Protein 5H3V (pdb70)

Organism: Helicobacter pylori (strain ATCC 700392 / 26695) (NCBI:txid85962)

InterPro domains:
  IPR004357 Type IV secretion system CagX conjugation protein [PR01556] (12-35)
  IPR004357 Type IV secretion system CagX conjugation protein [PR01556] (55-79)
  IPR004357 Type IV secretion system CagX conjugation protein [PR01556] (86-108)
  IPR004357 Type IV secretion system CagX conjugation protein [PR01556] (111-135)
  IPR004357 Type IV secretion system CagX conjugation protein [PR01556] (217-236)
  IPR004357 Type IV secretion system CagX conjugation protein [PR01556] (275-299)
  IPR004357 Type IV secretion system CagX conjugation protein [PR01556] (300-317)
  IPR004357 Type IV secretion system CagX conjugation protein [PR01556] (344-364)
  IPR004357 Type IV secretion system CagX conjugation protein [PR01556] (374-394)
  IPR004357 Type IV secretion system CagX conjugation protein [PR01556] (424-445)
  IPR004357 Type IV secretion system CagX conjugation protein [PR01556] (447-465)
  IPR004357 Type IV secretion system CagX conjugation protein [PR01556] (466-490)
  IPR004357 Type IV secretion system CagX conjugation protein [PR01556] (498-521)
  IPR010258 Conjugal transfer TrbG/VirB9/CagX [PF03524] (248-490)
  IPR033645 VirB9/CagX/TrbG, C-terminal [cd06911] (396-491)
  IPR038161 VirB9/CagX/TrbG, C-terminal domain superfamily [G3DSA:2.60.40.2500] (379-516)

Nearest PDB structures (foldseek):
  5h3v-assembly2_B  TM=1.003E+00  e=1.045E-18  Helicobacter pylori
  8cb2-assembly1_CCC  TM=9.558E-01  e=5.632E-17  Helicobacter pylori
  6x6k-assembly1_AX  TM=9.536E-01  e=1.937E-16  Helicobacter pylori
  6oeg-assembly1_N  TM=9.506E-01  e=4.498E-16  Helicobacter pylori
  7o3j-assembly1_B  TM=9.294E-01  e=6.296E-07  Escherichia coli

Sequence (206 aa):
PVPRNYNYYQAPEKKRSKKHIMPPSEEIFDDGTFTYFGFKNITLLQPAIFVVQPPDGKLLSSMTDAAIDPNMTNSGLRWYRRVNEEIAEEKFKLIIKDKALLVTVINKGYGKNPLTPVPRNYNYYQAPEEKKRSKHIMPSEEIFDDGTFTYFGFKNITTLLQQPAIFVVVQPDGKLSSMTDAAIDPNMTNNSGLLRWYRRVVNEIAEEKFKLIIKDKALVTVINKGYGKNPLT

Foldseek 3Di:
DAQKQQQKDKDWDPPAPLAQFPGWIDRQFKIKGWHAPRHDHFAKWAQDPVRDIDHFPKDWDVPDCPPNTTMMITRDDHQWMWTDDPVIIMIMGRPCPPHDSPD/DADKQQQKDKDKDPPAPQAQFPGWIQRVFKIKTWHDPSHDHFAKWAADPVGDTDHWPKDWDVVDCPPNTTMIITRDDHQWMWTDDPPIIMIMGRPCPPPRDPD

B-factor: mean 15.55, std 8.04, range [6.4, 69.26]

Structure (mmCIF, N/CA/C/O backbone):
data_5H3V
#
_entry.id   5H3V
#
_cell.length_a   33.080
_cell.length_b   61.620
_cell.length_c   48.420
_cell.angle_alpha   90.00
_cell.angle_beta   90.23
_cell.angle_gamma   90.00
#
_symmetry.space_group_name_H-M   'P 1 21 1'
#
loop_
_entity.id
_entity.type
_entity.pdbx_description
1 polymer Cag8
2 non-polymer 'ISOPROPYL ALCOHOL'
3 non-polymer DI(HYDROXYETHYL)ETHER
4 water water
#
loop_
_atom_site.group_PDB
_atom_site.id
_atom_site.type_symbol
_atom_site.label_atom_id
_atom_site.label_alt_id
_atom_site.label_comp_id
_atom_site.label_asym_id
_atom_site.label_entity_id
_atom_site.label_seq_id
_atom_site.pdbx_PDB_ins_code
_atom_site.Cartn_x
_atom_site.Cartn_y
_atom_site.Cartn_z
_atom_site.occupancy
_atom_site.B_iso_or_equiv
_atom_site.auth_seq_id
_atom_site.auth_comp_id
_atom_site.auth_asym_id
_atom_site.auth_atom_id
_atom_site.pdbx_PDB_model_num
ATOM 1 N N . PRO A 1 1 ? 24.556 -36.829 -1.183 1.00 17.17 1 PRO A N 1
ATOM 2 C CA . PRO A 1 1 ? 24.237 -35.818 -0.191 1.00 16.29 1 PRO A CA 1
ATOM 3 C C . PRO A 1 1 ? 23.830 -34.483 -0.855 1.00 16.04 1 PRO A C 1
ATOM 4 O O . PRO A 1 1 ? 24.496 -34.024 -1.781 1.00 15.45 1 PRO A O 1
ATOM 8 N N . VAL A 1 2 ? 22.736 -33.903 -0.360 1.00 16.24 2 VAL A N 1
ATOM 9 C CA . VAL A 1 2 ? 22.158 -32.652 -0.874 1.00 16.30 2 VAL A CA 1
ATOM 10 C C . VAL A 1 2 ? 21.861 -31.773 0.344 1.00 15.48 2 VAL A C 1
ATOM 11 O O . VAL A 1 2 ? 21.024 -32.163 1.198 1.00 16.34 2 VAL A O 1
ATOM 15 N N . PRO A 1 3 ? 22.497 -30.592 0.424 1.00 13.81 3 PRO A N 1
ATOM 16 C CA . PRO A 1 3 ? 22.175 -29.559 1.414 1.00 13.34 3 PRO A CA 1
ATOM 17 C C . PRO A 1 3 ? 20.672 -29.317 1.530 1.00 11.68 3 PRO A C 1
ATOM 18 O O . PRO A 1 3 ? 19.948 -29.288 0.512 1.00 14.14 3 PRO A O 1
ATOM 22 N N . ARG A 1 4 ? 20.205 -29.188 2.763 1.00 11.74 4 ARG A N 1
ATOM 23 C CA . ARG A 1 4 ? 18.760 -29.065 3.022 1.00 12.10 4 ARG A CA 1
ATOM 24 C C . ARG A 1 4 ? 18.338 -27.700 3.491 1.00 11.13 4 ARG A C 1
ATOM 25 O O . ARG A 1 4 ? 19.088 -26.995 4.195 1.00 11.52 4 ARG A O 1
ATOM 33 N N . ASN A 1 5 ? 17.158 -27.303 3.038 1.00 9.94 5 ASN A N 1
ATOM 34 C CA . ASN A 1 5 ? 16.521 -26.079 3.540 1.00 9.99 5 ASN A CA 1
ATOM 35 C C . ASN A 1 5 ? 15.621 -26.522 4.686 1.00 10.27 5 ASN A C 1
ATOM 36 O O . ASN A 1 5 ? 14.636 -27.210 4.472 1.00 10.36 5 ASN A O 1
ATOM 41 N N . TYR A 1 6 ? 15.945 -26.105 5.892 1.00 9.18 6 TYR A N 1
ATOM 42 C CA . TYR A 1 6 ? 15.186 -26.469 7.070 1.00 9.88 6 TYR A CA 1
ATOM 43 C C . TYR A 1 6 ? 14.351 -25.294 7.555 1.00 8.83 6 TYR A C 1
ATOM 44 O O . TYR A 1 6 ? 13.717 -25.383 8.590 1.00 9.82 6 TYR A O 1
ATOM 53 N N . ASN A 1 7 ? 14.344 -24.204 6.804 1.00 9.75 7 ASN A N 1
ATOM 54 C CA . ASN A 1 7 ? 13.756 -22.958 7.253 1.00 11.28 7 ASN A CA 1
ATOM 55 C C . ASN A 1 7 ? 12.259 -22.879 6.940 1.00 11.08 7 ASN A C 1
ATOM 56 O O . ASN A 1 7 ? 11.827 -22.104 6.045 1.00 11.49 7 ASN A O 1
ATOM 61 N N . TYR A 1 8 ? 11.522 -23.682 7.711 1.00 10.08 8 TYR A N 1
ATOM 62 C CA . TYR A 1 8 ? 10.043 -23.784 7.634 1.00 10.17 8 TYR A CA 1
ATOM 63 C C . TYR A 1 8 ? 9.494 -23.406 8.997 1.00 11.18 8 TYR A C 1
ATOM 64 O O . TYR A 1 8 ? 10.154 -23.634 10.021 1.00 13.32 8 TYR A O 1
ATOM 73 N N . TYR A 1 9 ? 8.295 -22.842 9.020 1.00 9.82 9 TYR A N 1
ATOM 74 C CA . TYR A 1 9 ? 7.534 -22.736 10.263 1.00 9.58 9 TYR A CA 1
ATOM 75 C C . TYR A 1 9 ? 6.066 -23.107 10.026 1.00 9.05 9 TYR A C 1
ATOM 76 O O . TYR A 1 9 ? 5.583 -23.075 8.878 1.00 9.76 9 TYR A O 1
ATOM 85 N N . GLN A 1 10 ? 5.385 -23.454 11.111 1.00 10.77 10 GLN A N 1
ATOM 86 C CA . GLN A 1 10 ? 3.993 -23.875 11.055 1.00 12.49 10 GLN A CA 1
ATOM 87 C C . GLN A 1 10 ? 3.138 -22.895 11.836 1.00 13.49 10 GLN A C 1
ATOM 88 O O . GLN A 1 10 ? 3.572 -22.320 12.870 1.00 16.03 10 GLN A O 1
ATOM 94 N N . ALA A 1 11 ? 1.941 -22.702 11.314 1.00 12.93 11 ALA A N 1
ATOM 95 C CA . ALA A 1 11 ? 0.910 -21.903 11.961 1.00 14.24 11 ALA A CA 1
ATOM 96 C C . ALA A 1 11 ? -0.376 -22.718 12.063 1.00 12.53 11 ALA A C 1
ATOM 97 O O . ALA A 1 11 ? -1.166 -22.707 11.127 1.00 12.95 11 ALA A O 1
ATOM 99 N N . PRO A 1 12 ? -0.571 -23.472 13.164 1.00 13.50 12 PRO A N 1
ATOM 100 C CA . PRO A 1 12 ? -1.795 -24.270 13.378 1.00 14.30 12 PRO A CA 1
ATOM 101 C C . PRO A 1 12 ? -3.056 -23.425 13.657 1.00 15.95 12 PRO A C 1
ATOM 102 O O . PRO A 1 12 ? -3.004 -22.450 14.408 1.00 15.72 12 PRO A O 1
ATOM 106 N N . GLU A 1 13 ? -4.165 -23.781 13.020 1.00 14.22 13 GLU A N 1
ATOM 107 C CA . GLU A 1 13 ? -5.488 -23.273 13.438 1.00 13.37 13 GLU A CA 1
ATOM 108 C C . GLU A 1 13 ? -5.892 -23.964 14.752 1.00 15.71 13 GLU A C 1
ATOM 109 O O . GLU A 1 13 ? -5.137 -24.793 15.292 1.00 13.49 13 GLU A O 1
ATOM 115 N N . LYS A 1 14 ? -7.052 -23.594 15.306 1.00 16.50 14 LYS A N 1
ATOM 116 C CA A LYS A 1 14 ? -7.563 -24.253 16.497 0.50 16.97 14 LYS A CA 1
ATOM 117 C CA B LYS A 1 14 ? -7.544 -24.255 16.512 0.50 16.25 14 LYS A CA 1
ATOM 118 C C . LYS A 1 14 ? -7.766 -25.753 16.229 1.00 17.16 14 LYS A C 1
ATOM 119 O O . LYS A 1 14 ? -8.068 -26.159 15.083 1.00 14.74 14 LYS A O 1
ATOM 130 N N . ARG A 1 15 ? -7.598 -26.563 17.271 1.00 15.58 15 ARG A N 1
ATOM 131 C CA . ARG A 1 15 ? -7.877 -27.991 17.252 1.00 16.57 15 ARG A CA 1
ATOM 132 C C . ARG A 1 15 ? -7.186 -28.589 16.045 1.00 15.55 15 ARG A C 1
ATOM 133 O O . ARG A 1 15 ? -7.797 -29.325 15.267 1.00 17.24 15 ARG A O 1
ATOM 141 N N . SER A 1 16 ? -5.896 -28.261 15.909 1.00 14.81 16 SER A N 1
ATOM 142 C CA . SER A 1 16 ? -5.115 -28.692 14.773 1.00 13.06 16 SER A CA 1
ATOM 143 C C . SER A 1 16 ? -3.783 -29.281 15.170 1.00 13.46 16 SER A C 1
ATOM 144 O O . SER A 1 16 ? -3.058 -29.712 14.266 1.00 13.55 16 SER A O 1
ATOM 147 N N . LYS A 1 17 ? -3.447 -29.312 16.458 1.00 13.79 17 LYS A N 1
ATOM 148 C CA A LYS A 1 17 ? -2.149 -29.826 16.891 0.60 13.17 17 LYS A CA 1
ATOM 149 C CA B LYS A 1 17 ? -2.152 -29.830 16.915 0.40 13.32 17 LYS A CA 1
ATOM 150 C C . LYS A 1 17 ? -1.934 -31.300 16.562 1.00 12.07 17 LYS A C 1
ATOM 151 O O . LYS A 1 17 ? -0.794 -31.720 16.325 1.00 12.31 17 LYS A O 1
ATOM 162 N N . HIS A 1 18 ? -3.016 -32.060 16.494 1.00 10.36 18 HIS A N 1
ATOM 163 C CA . HIS A 1 18 ? -2.954 -33.518 16.269 1.00 10.82 18 HIS A CA 1
ATOM 164 C C . HIS A 1 18 ? -2.546 -33.940 14.844 1.00 9.78 18 HIS A C 1
ATOM 165 O O . HIS A 1 18 ? -2.448 -35.127 14.582 1.00 9.07 18 HIS A O 1
ATOM 172 N N . ILE A 1 19 ? -2.346 -32.982 13.945 1.00 9.40 19 ILE A N 1
ATOM 173 C CA . ILE A 1 19 ? -1.922 -33.249 12.561 1.00 8.84 19 ILE A CA 1
ATOM 174 C C . ILE A 1 19 ? -0.589 -32.528 12.250 1.00 9.24 19 ILE A C 1
ATOM 175 O O . ILE A 1 19 ? -0.111 -32.603 11.129 1.00 10.31 19 ILE A O 1
ATOM 180 N N . MET A 1 20 ? 0.047 -31.868 13.219 1.00 10.11 20 MET A N 1
ATOM 181 C CA . MET A 1 20 ? 1.292 -31.110 12.942 1.00 10.54 20 MET A CA 1
ATOM 182 C C . MET A 1 20 ? 2.550 -31.982 12.755 1.00 10.57 20 MET A C 1
ATOM 183 O O . MET A 1 20 ? 2.777 -32.849 13.623 1.00 10.76 20 MET A O 1
ATOM 188 N N . PRO A 1 21 ? 3.354 -31.778 11.647 1.00 10.65 21 PRO A N 1
ATOM 189 C CA A PRO A 1 21 ? 4.618 -32.505 11.567 0.70 10.03 21 PRO A CA 1
ATOM 190 C CA B PRO A 1 21 ? 4.650 -32.464 11.545 0.30 10.21 21 PRO A CA 1
ATOM 191 C C . PRO A 1 21 ? 5.608 -32.021 12.647 1.00 10.40 21 PRO A C 1
ATOM 192 O O . PRO A 1 21 ? 5.387 -30.991 13.267 1.00 10.28 21 PRO A O 1
ATOM 199 N N . SER A 1 22 ? 6.645 -32.805 12.889 1.00 11.20 22 SER A N 1
ATOM 200 C C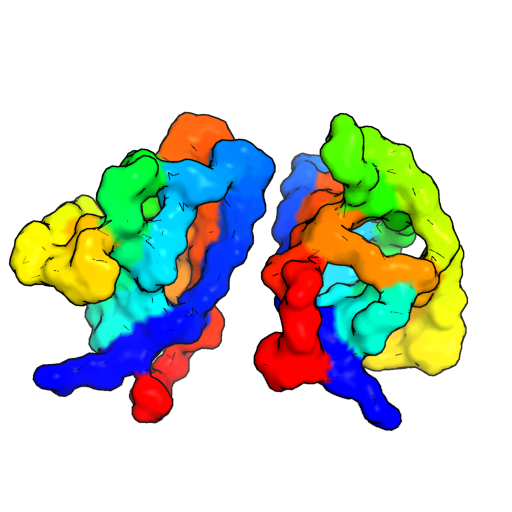A . SER A 1 22 ? 7.694 -32.391 13.807 1.00 10.82 22 SER A CA 1
ATOM 201 C C . SER A 1 22 ? 8.916 -31.854 13.079 1.00 12.00 22 SER A C 1
ATOM 202 O O . SER A 1 22 ? 9.618 -31.000 13.611 1.00 16.62 22 SER A O 1
ATOM 205 N N . GLU A 1 23 ? 9.131 -32.298 11.839 1.00 11.78 23 GLU A N 1
ATOM 206 C CA A GLU A 1 23 ? 10.281 -31.871 11.039 0.60 12.23 23 GLU A CA 1
ATOM 207 C CA B GLU A 1 23 ? 10.282 -31.874 11.035 0.40 11.99 23 GLU A CA 1
ATOM 208 C C . GLU A 1 23 ? 9.850 -31.660 9.599 1.00 9.89 23 GLU A C 1
ATOM 209 O O . GLU A 1 23 ? 9.118 -32.481 9.049 1.00 9.39 23 GLU A O 1
ATOM 220 N N . ILE A 1 24 ? 10.309 -30.559 9.012 1.00 10.03 24 ILE A N 1
ATOM 221 C CA . ILE A 1 24 ? 9.999 -30.307 7.607 1.00 9.92 24 ILE A CA 1
ATOM 222 C C . ILE A 1 24 ? 11.289 -29.768 6.983 1.00 9.10 24 ILE A C 1
ATOM 223 O O . ILE A 1 24 ? 11.921 -28.844 7.518 1.00 10.89 24 ILE A O 1
ATOM 228 N N . PHE A 1 25 ? 11.661 -30.313 5.828 1.00 8.19 25 PHE A N 1
ATOM 229 C CA . PHE A 1 25 ? 12.793 -29.776 5.058 1.00 7.89 25 PHE A CA 1
ATOM 230 C C . PHE A 1 25 ? 12.580 -30.057 3.576 1.00 8.49 25 PHE A C 1
ATOM 231 O O . PHE A 1 25 ? 11.829 -30.995 3.210 1.00 7.25 25 PHE A O 1
ATOM 239 N N . ASP A 1 26 ? 13.327 -29.339 2.730 1.00 7.20 26 ASP A N 1
ATOM 240 C CA . ASP A 1 26 ? 13.380 -29.640 1.336 1.00 8.21 26 ASP A CA 1
ATOM 241 C C . ASP A 1 26 ? 14.833 -29.829 0.871 1.00 7.89 26 ASP A C 1
ATOM 242 O O . ASP A 1 26 ? 15.760 -29.308 1.517 1.00 8.23 26 ASP A O 1
ATOM 247 N N . ASP A 1 27 ? 15.038 -30.635 -0.163 1.00 9.13 27 ASP A N 1
ATOM 248 C CA . ASP A 1 27 ? 16.315 -30.685 -0.845 1.00 9.16 27 ASP A CA 1
ATOM 249 C C . ASP A 1 27 ? 16.329 -30.057 -2.241 1.00 10.63 27 ASP A C 1
ATOM 250 O O . ASP A 1 27 ? 17.095 -30.487 -3.101 1.00 9.77 27 ASP A O 1
ATOM 255 N N . GLY A 1 28 ? 15.477 -29.058 -2.484 1.00 9.92 28 GLY A N 1
ATOM 256 C CA . GLY A 1 28 ? 15.456 -28.367 -3.782 1.00 11.28 28 GLY A CA 1
ATOM 257 C C . GLY A 1 28 ? 14.593 -29.003 -4.840 1.00 11.51 28 GLY A C 1
ATOM 258 O O . GLY A 1 28 ? 14.270 -28.334 -5.829 1.00 12.14 28 GLY A O 1
ATOM 259 N N . THR A 1 29 ? 14.334 -30.305 -4.687 1.00 9.97 29 THR A N 1
ATOM 260 C CA . THR A 1 29 ? 13.386 -31.026 -5.552 1.00 11.10 29 THR A CA 1
ATOM 261 C C . THR A 1 29 ? 12.166 -31.466 -4.761 1.00 10.54 29 THR A C 1
ATOM 262 O O . THR A 1 29 ? 11.067 -31.185 -5.164 1.00 10.85 29 THR A O 1
ATOM 266 N N . PHE A 1 30 ? 12.391 -32.183 -3.665 1.00 9.62 30 PHE A N 1
ATOM 267 C CA . PHE A 1 30 ? 11.327 -32.674 -2.847 1.00 9.06 30 PHE A CA 1
ATOM 268 C C . PHE A 1 30 ? 11.242 -31.961 -1.505 1.00 8.23 30 PHE A C 1
ATOM 269 O O . PHE A 1 30 ? 12.256 -31.486 -0.971 1.00 8.52 30 PHE A O 1
ATOM 277 N N . THR A 1 31 ? 10.024 -31.871 -0.980 1.00 9.00 31 THR A N 1
ATOM 278 C CA . THR A 1 31 ? 9.728 -31.373 0.374 1.00 8.27 31 THR A CA 1
ATOM 279 C C . THR A 1 31 ? 9.356 -32.585 1.225 1.00 8.53 31 THR A C 1
ATOM 280 O O . THR A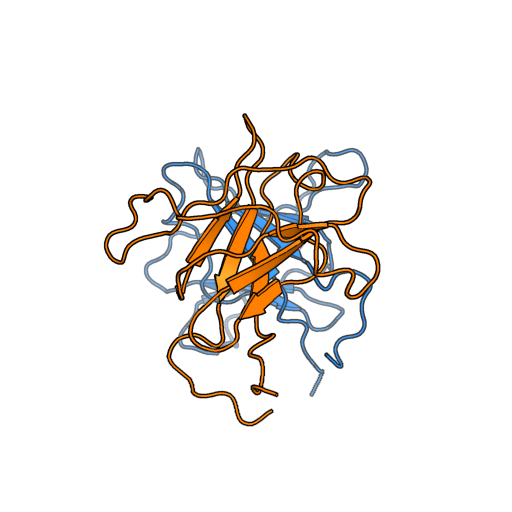 1 31 ? 8.565 -33.433 0.760 1.00 8.87 31 THR A O 1
ATOM 284 N N . TYR A 1 32 ? 9.964 -32.729 2.410 1.00 7.27 32 TYR A N 1
ATOM 285 C CA . TYR A 1 32 ? 9.773 -33.900 3.255 1.00 8.09 32 TYR A CA 1
ATOM 286 C C . TYR A 1 32 ? 9.098 -33.466 4.535 1.00 8.62 32 TYR A C 1
ATOM 287 O O . TYR A 1 32 ? 9.579 -32.519 5.200 1.00 8.41 32 TYR A O 1
ATOM 296 N N . PHE A 1 33 ? 8.010 -34.157 4.872 1.00 7.05 33 PHE A N 1
ATOM 297 C CA . PHE A 1 33 ? 7.219 -33.860 6.073 1.00 8.32 33 PHE A CA 1
ATOM 298 C C . PHE A 1 33 ? 7.283 -35.075 6.971 1.00 8.09 33 PHE A C 1
ATOM 299 O O . PHE A 1 33 ? 6.846 -36.183 6.591 1.00 8.62 33 PHE A O 1
ATOM 307 N N . GLY A 1 34 ? 7.886 -34.869 8.150 1.00 9.02 34 GLY A N 1
ATOM 308 C CA . GLY A 1 34 ? 8.022 -35.940 9.143 1.00 9.26 34 GLY A CA 1
ATOM 309 C C . GLY A 1 34 ? 7.075 -35.749 10.320 1.00 9.84 34 GLY A C 1
ATOM 310 O O . GLY A 1 34 ? 7.078 -34.706 10.981 1.00 11.42 34 GLY A O 1
ATOM 311 N N . PHE A 1 35 ? 6.344 -36.810 10.585 1.00 9.28 35 PHE A N 1
ATOM 312 C CA . PHE A 1 35 ? 5.302 -36.818 11.582 1.00 9.76 35 PHE A CA 1
ATOM 313 C C . PHE A 1 35 ? 5.624 -37.813 12.682 1.00 10.91 35 PHE A C 1
ATOM 314 O O . PHE A 1 35 ? 6.033 -38.928 12.394 1.00 10.97 35 PHE A O 1
ATOM 322 N N . LYS A 1 36 ? 5.305 -37.451 13.916 1.00 10.64 36 LYS A N 1
ATOM 323 C CA . LYS A 1 36 ? 5.445 -38.419 14.997 1.00 11.89 36 LYS A CA 1
ATOM 324 C C . LYS A 1 36 ? 4.395 -39.511 14.783 1.00 11.52 36 LYS A C 1
ATOM 325 O O . LYS A 1 36 ? 3.315 -39.249 14.243 1.00 10.84 36 LYS A O 1
ATOM 331 N N . ASN A 1 37 ? 4.724 -40.736 15.166 1.00 11.64 37 ASN A N 1
ATOM 332 C CA . ASN A 1 37 ? 3.831 -41.868 15.039 1.00 13.14 37 ASN A CA 1
ATOM 333 C C . ASN A 1 37 ? 2.446 -41.606 15.641 1.00 11.23 37 ASN A C 1
ATOM 334 O O . ASN A 1 37 ? 1.443 -42.032 15.063 1.00 12.13 37 ASN A O 1
ATOM 339 N N . ILE A 1 38 ? 2.416 -40.835 16.727 1.00 11.41 38 ILE A N 1
ATOM 340 C CA . ILE A 1 38 ? 1.179 -40.475 17.429 1.00 10.82 38 ILE A CA 1
ATOM 341 C C . ILE A 1 38 ? 0.296 -39.473 16.683 1.00 11.46 38 ILE A C 1
ATOM 342 O O . ILE A 1 38 ? -0.869 -39.373 16.975 1.00 10.96 38 ILE A O 1
ATOM 347 N N . THR A 1 39 ? 0.858 -38.757 15.714 1.00 11.28 39 THR A N 1
ATOM 348 C CA . THR A 1 39 ? 0.153 -37.718 14.993 1.00 12.17 39 THR A CA 1
ATOM 349 C C . THR A 1 39 ? -0.714 -38.360 13.915 1.00 13.91 39 THR A C 1
ATOM 350 O O . THR A 1 39 ? -0.325 -39.320 13.265 1.00 15.54 39 THR A O 1
ATOM 354 N N . LEU A 1 40 ? -1.915 -37.819 13.744 1.00 12.44 40 LEU A N 1
ATOM 355 C CA A LEU A 1 40 ? -2.834 -38.219 12.686 0.60 13.41 40 LEU A CA 1
ATOM 356 C CA B LEU A 1 40 ? -2.834 -38.219 12.682 0.40 13.13 40 LEU A CA 1
ATOM 357 C C . LEU A 1 40 ? -2.322 -37.640 11.358 1.00 13.50 40 LEU A C 1
ATOM 358 O O . LEU A 1 40 ? -1.724 -36.570 11.345 1.00 15.91 40 LEU A O 1
ATOM 367 N N . GLN A 1 41 ? -2.531 -38.358 10.264 1.00 11.37 41 GLN A N 1
ATOM 368 C CA . GLN A 1 41 ? -1.979 -37.971 8.959 1.00 11.31 41 GLN A CA 1
ATOM 369 C C . GLN A 1 41 ? -2.882 -37.010 8.173 1.00 11.11 41 GLN A C 1
ATOM 370 O O . GLN A 1 41 ? -3.914 -37.427 7.691 1.00 11.14 41 GLN A O 1
ATOM 376 N N . PRO A 1 42 ? -2.473 -35.736 8.003 1.00 8.74 42 PRO A N 1
ATOM 377 C CA . PRO A 1 42 ? -3.246 -34.838 7.140 1.00 8.63 42 PRO A CA 1
ATOM 378 C C . PRO A 1 42 ? -3.006 -35.010 5.650 1.00 8.96 42 PRO A C 1
ATOM 379 O O . PRO A 1 42 ? -2.069 -35.673 5.252 1.00 9.52 42 PRO A O 1
ATOM 383 N N . ALA A 1 43 ? -3.915 -34.460 4.846 1.00 7.99 43 ALA A N 1
ATOM 384 C CA . ALA A 1 43 ? -3.571 -34.279 3.442 1.00 8.38 43 ALA A CA 1
ATOM 385 C C . ALA A 1 43 ? -2.698 -33.052 3.250 1.00 8.91 43 ALA A C 1
ATOM 386 O O . ALA A 1 43 ? -2.866 -32.032 3.961 1.00 9.41 43 ALA A O 1
ATOM 388 N N . ILE A 1 44 ? -1.827 -33.090 2.248 1.00 8.96 44 ILE A N 1
ATOM 389 C CA . ILE A 1 44 ? -0.955 -31.986 1.973 1.00 8.41 44 ILE A CA 1
ATOM 390 C C . ILE A 1 44 ? -1.283 -31.283 0.653 1.00 9.30 44 ILE A C 1
ATOM 391 O O . ILE A 1 44 ? -1.249 -31.895 -0.419 1.00 9.60 44 ILE A O 1
ATOM 396 N N . PHE A 1 45 ? -1.589 -29.990 0.734 1.00 9.50 45 PHE A N 1
ATOM 397 C CA . PHE A 1 45 ? -1.904 -29.185 -0.403 1.00 9.81 45 PHE A CA 1
ATOM 398 C C . PHE A 1 45 ? -0.957 -27.998 -0.479 1.00 10.85 45 PHE A C 1
ATOM 399 O O . PHE A 1 45 ? -0.352 -27.642 0.514 1.00 11.76 45 PHE A O 1
ATOM 407 N N . VAL A 1 46 ? -0.746 -27.497 -1.677 1.00 10.22 46 VAL A N 1
ATOM 408 C CA . VAL A 1 46 ? 0.056 -26.313 -1.946 1.00 11.28 46 VAL A CA 1
ATOM 409 C C . VAL A 1 46 ? -0.823 -25.114 -2.270 1.00 10.62 46 VAL A C 1
ATOM 410 O O . VAL A 1 46 ? -1.809 -25.231 -2.986 1.00 9.77 46 VAL A O 1
ATOM 414 N N . VAL A 1 47 ? -0.426 -23.946 -1.766 1.00 12.31 47 VAL A N 1
ATOM 415 C CA . VAL A 1 47 ? -1.061 -22.685 -2.181 1.00 15.28 47 VAL A CA 1
ATOM 416 C C . VAL A 1 47 ? -0.490 -22.179 -3.499 1.00 17.05 47 VAL A C 1
ATOM 417 O O . VAL A 1 47 ? 0.710 -22.002 -3.635 1.00 17.59 47 VAL A O 1
ATOM 421 N N . GLN A 1 48 ? -1.382 -21.973 -4.464 1.00 20.34 48 GLN A N 1
ATOM 422 C CA . GLN A 1 48 ? -1.037 -21.433 -5.792 1.00 22.12 48 GLN A CA 1
ATOM 423 C C . GLN A 1 48 ? -0.931 -19.893 -5.767 1.00 21.66 48 GLN A C 1
ATOM 424 O O . GLN A 1 48 ? -1.427 -19.304 -4.809 1.00 21.31 48 GLN A O 1
ATOM 430 N N . PRO A 1 49 ? -0.276 -19.245 -6.791 1.00 26.45 49 PRO A N 1
ATOM 431 C CA A PRO A 1 49 ? -0.189 -17.771 -6.835 0.50 27.18 49 PRO A CA 1
ATOM 432 C CA B PRO A 1 49 ? -0.194 -17.775 -6.822 0.50 27.01 49 PRO A CA 1
ATOM 433 C C . PRO A 1 49 ? -1.544 -17.049 -6.786 1.00 26.51 49 PRO A C 1
ATOM 434 O O . PRO A 1 49 ? -1.626 -15.949 -6.239 1.00 32.52 49 PRO A O 1
ATOM 441 N N . ASP A 1 50 ? -2.588 -17.664 -7.347 1.00 26.59 50 ASP A N 1
ATOM 442 C CA . ASP A 1 50 ? -3.955 -17.110 -7.322 1.00 27.97 50 ASP A CA 1
ATOM 443 C C . ASP A 1 50 ? -4.605 -17.097 -5.929 1.00 24.86 50 ASP A C 1
ATOM 444 O O . ASP A 1 50 ? -5.687 -16.533 -5.758 1.00 24.85 50 ASP A O 1
ATOM 449 N N . GLY A 1 51 ? -3.936 -17.714 -4.948 1.00 25.05 51 GLY A N 1
ATOM 450 C CA . GLY A 1 51 ? -4.457 -17.867 -3.586 1.00 23.56 51 GLY A CA 1
ATOM 451 C C . GLY A 1 51 ? -5.195 -19.180 -3.366 1.00 23.08 51 GLY A C 1
ATOM 452 O O . GLY A 1 51 ? -5.545 -19.519 -2.236 1.00 22.35 51 GLY A O 1
ATOM 453 N N . LYS A 1 52 ? -5.427 -19.905 -4.459 1.00 23.04 52 LYS A N 1
ATOM 454 C CA . LYS A 1 52 ? -6.165 -21.166 -4.453 1.00 18.85 52 LYS A CA 1
ATOM 455 C C . LYS A 1 52 ? -5.245 -22.363 -4.246 1.00 14.63 52 LYS A C 1
ATOM 456 O O . LYS A 1 52 ? -4.021 -22.281 -4.440 1.00 16.07 52 LYS A O 1
ATOM 462 N N . LEU A 1 53 ? -5.879 -23.454 -3.839 1.00 14.49 53 LEU A N 1
ATOM 463 C CA A LEU A 1 53 ? -5.160 -24.647 -3.437 0.70 13.12 53 LEU A CA 1
ATOM 464 C CA B LEU A 1 53 ? -5.229 -24.671 -3.415 0.30 13.64 53 LEU A CA 1
ATOM 465 C C . LEU A 1 53 ? -4.984 -25.630 -4.578 1.00 12.21 53 LEU A C 1
ATOM 466 O O . LEU A 1 53 ? -5.746 -25.647 -5.543 1.00 11.75 53 LEU A O 1
ATOM 475 N N . SER A 1 54 ? -3.930 -26.419 -4.485 1.00 11.62 54 SER A N 1
ATOM 476 C CA A SER A 1 54 ? -3.749 -27.580 -5.362 0.60 10.45 54 SER A CA 1
ATOM 477 C CA B SER A 1 54 ? -3.800 -27.565 -5.346 0.40 10.03 54 SER A CA 1
ATOM 478 C C . SER A 1 54 ? -3.353 -28.790 -4.561 1.00 8.89 54 SER A C 1
ATOM 479 O O . SER A 1 54 ? -2.676 -28.674 -3.511 1.00 9.55 54 SER A O 1
ATOM 484 N N . MET A 1 55 ? -3.739 -29.965 -5.062 1.00 9.22 55 MET A N 1
ATOM 485 C CA . MET A 1 55 ? -3.175 -31.213 -4.573 1.00 8.66 55 MET A CA 1
ATOM 486 C C . MET A 1 55 ? -1.667 -31.273 -4.832 1.00 8.54 55 MET A C 1
ATOM 487 O O . MET A 1 55 ? -1.161 -30.633 -5.752 1.00 11.27 55 MET A O 1
ATOM 492 N N . THR A 1 56 ? -0.981 -32.092 -4.048 1.00 9.16 56 THR A N 1
ATOM 493 C CA . THR A 1 56 ? 0.402 -32.417 -4.306 1.00 8.96 56 THR A CA 1
ATOM 494 C C . THR A 1 56 ? 0.553 -33.876 -4.635 1.00 9.47 56 THR A C 1
ATOM 495 O O . THR A 1 56 ? -0.347 -34.686 -4.425 1.00 10.30 56 THR A O 1
ATOM 499 N N . ASP A 1 57 ? 1.719 -34.173 -5.181 1.00 10.86 57 ASP A N 1
ATOM 500 C CA . ASP A 1 57 ? 2.120 -35.530 -5.483 1.00 10.99 57 ASP A CA 1
ATOM 501 C C . ASP A 1 57 ? 2.960 -35.904 -4.262 1.00 10.08 57 ASP A C 1
ATOM 502 O O . ASP A 1 57 ? 4.165 -35.638 -4.233 1.00 10.68 57 ASP A O 1
ATOM 507 N N . ALA A 1 58 ? 2.247 -36.487 -3.277 1.00 10.97 58 ALA A N 1
ATOM 508 C CA . ALA A 1 58 ? 2.757 -36.819 -1.929 1.00 11.64 58 ALA A CA 1
ATOM 509 C C . ALA A 1 58 ? 2.585 -38.315 -1.731 1.00 12.69 58 ALA A C 1
ATOM 510 O O . ALA A 1 58 ? 1.647 -38.902 -2.251 1.00 14.05 58 ALA A O 1
ATOM 512 N N . ALA A 1 59 ? 3.479 -38.910 -0.952 1.00 11.64 59 ALA A N 1
ATOM 513 C CA . ALA A 1 59 ? 3.377 -40.325 -0.611 1.00 12.39 59 ALA A CA 1
ATOM 514 C C . ALA A 1 59 ? 4.348 -40.641 0.501 1.00 11.84 59 ALA A C 1
ATOM 515 O O . ALA A 1 59 ? 5.379 -39.977 0.655 1.00 12.53 59 ALA A O 1
ATOM 517 N N . ILE A 1 60 ? 3.988 -41.633 1.299 1.00 11.66 60 ILE A N 1
ATOM 518 C CA . ILE A 1 60 ? 4.840 -42.127 2.373 1.00 13.21 60 ILE A CA 1
ATOM 519 C C . ILE A 1 60 ? 6.111 -42.689 1.757 1.00 14.50 60 ILE A C 1
ATOM 520 O O . ILE A 1 60 ? 6.072 -43.299 0.693 1.00 15.85 60 ILE A O 1
ATOM 525 N N . ASP A 1 61 ? 7.233 -42.432 2.431 1.00 14.51 61 ASP A N 1
ATOM 526 C CA . ASP A 1 61 ? 8.511 -42.986 2.061 1.00 16.61 61 ASP A CA 1
ATOM 527 C C . ASP A 1 61 ? 8.886 -43.984 3.159 1.00 17.35 61 ASP A C 1
ATOM 528 O O . ASP A 1 61 ? 9.425 -43.575 4.194 1.00 17.64 61 ASP A O 1
ATOM 533 N N . PRO A 1 62 ? 8.601 -45.299 2.931 1.00 19.57 62 PRO A N 1
ATOM 534 C CA . PRO A 1 62 ? 8.837 -46.342 3.940 1.00 22.98 62 PRO A CA 1
ATOM 535 C C . PRO A 1 62 ? 10.300 -46.447 4.385 1.00 25.00 62 PRO A C 1
ATOM 536 O O . PRO A 1 62 ? 10.581 -46.797 5.547 1.00 27.68 62 PRO A O 1
ATOM 540 N N . ASN A 1 63 ? 11.207 -46.118 3.474 1.00 21.49 63 ASN A N 1
ATOM 541 C CA . ASN A 1 63 ? 12.642 -46.203 3.743 1.00 20.73 63 ASN A CA 1
ATOM 542 C C . ASN A 1 63 ? 13.155 -45.225 4.798 1.00 20.49 63 ASN A C 1
ATOM 543 O O . ASN A 1 63 ? 14.045 -45.569 5.578 1.00 22.73 63 ASN A O 1
ATOM 548 N N . MET A 1 64 ? 12.579 -44.021 4.824 1.00 17.62 64 MET A N 1
ATOM 549 C CA . MET A 1 64 ? 13.048 -42.943 5.692 1.00 18.98 64 MET A CA 1
ATOM 550 C C . MET A 1 64 ? 12.639 -43.163 7.139 1.00 19.34 64 MET A C 1
ATOM 551 O O . MET A 1 64 ? 11.454 -43.331 7.440 1.00 21.79 64 MET A O 1
ATOM 556 N N . THR A 1 65 ? 13.638 -43.178 8.011 1.00 20.31 65 THR A N 1
ATOM 557 C CA . THR A 1 65 ? 13.442 -43.359 9.462 1.00 20.36 65 THR A CA 1
ATOM 558 C C . THR A 1 65 ? 13.972 -42.206 10.320 1.00 21.26 65 THR A C 1
ATOM 559 O O . THR A 1 65 ? 13.967 -42.323 11.561 1.00 20.23 65 THR A O 1
ATOM 563 N N . ASN A 1 66 ? 14.407 -41.109 9.670 1.00 17.42 66 ASN A N 1
ATOM 564 C CA . ASN A 1 66 ? 15.075 -39.973 10.340 1.00 18.29 66 ASN A CA 1
ATOM 565 C C . ASN A 1 66 ? 14.224 -39.514 11.515 1.00 17.40 66 ASN A C 1
ATOM 566 O O . ASN A 1 66 ? 13.010 -39.396 11.399 1.00 15.50 66 ASN A O 1
ATOM 571 N N . SER A 1 67 ? 14.877 -39.303 12.659 1.00 18.59 67 SER A N 1
ATOM 572 C CA . SER A 1 67 ? 14.239 -38.865 13.914 1.00 16.71 67 SER A CA 1
ATOM 573 C C . SER A 1 67 ? 13.079 -39.708 14.458 1.00 16.82 67 SER A C 1
ATOM 574 O O . SER A 1 67 ? 12.292 -39.203 15.266 1.00 18.88 67 SER A O 1
ATOM 577 N N . GLY A 1 68 ? 12.974 -40.977 14.033 1.00 15.86 68 GLY A N 1
ATOM 578 C CA . GLY A 1 68 ? 11.882 -41.878 14.441 1.00 16.85 68 GLY A CA 1
ATOM 579 C C . GLY A 1 68 ? 10.518 -41.497 13.903 1.00 17.66 68 GLY A C 1
ATOM 580 O O . GLY A 1 68 ? 9.503 -41.940 14.444 1.00 15.63 68 GLY A O 1
ATOM 581 N N . LEU A 1 69 ? 10.501 -40.699 12.832 1.00 15.58 69 LEU A N 1
ATOM 582 C CA . LEU A 1 69 ? 9.269 -40.172 12.239 1.00 13.08 69 LEU A CA 1
ATOM 583 C C . LEU A 1 69 ? 8.799 -40.927 10.985 1.00 12.45 69 LEU A C 1
ATOM 584 O O . LEU A 1 69 ? 9.567 -41.648 10.330 1.00 14.08 69 LEU A O 1
ATOM 589 N N . ARG A 1 70 ? 7.508 -40.764 10.736 1.00 12.72 70 ARG A N 1
ATOM 590 C CA . ARG A 1 70 ? 6.782 -41.168 9.544 1.00 13.97 70 ARG A CA 1
ATOM 591 C C . ARG A 1 70 ? 6.925 -40.052 8.478 1.00 13.29 70 ARG A C 1
ATOM 592 O O . ARG A 1 70 ? 6.460 -38.931 8.703 1.00 15.47 70 ARG A O 1
ATOM 600 N N . TRP A 1 71 ? 7.587 -40.364 7.369 1.00 13.11 71 TRP A N 1
ATOM 601 C CA . TRP A 1 71 ? 7.982 -39.357 6.371 1.00 10.24 71 TRP A CA 1
ATOM 602 C C . TRP A 1 71 ? 7.198 -39.424 5.087 1.00 10.94 71 TRP A C 1
ATOM 603 O O . TRP A 1 71 ? 6.959 -40.516 4.560 1.00 11.30 71 TRP A O 1
ATOM 614 N N . TYR A 1 72 ? 6.812 -38.256 4.619 1.00 10.07 72 TYR A N 1
ATOM 615 C CA . TYR A 1 72 ? 6.125 -38.131 3.362 1.00 9.84 72 TYR A CA 1
ATOM 616 C C . TYR A 1 72 ? 6.928 -37.295 2.420 1.00 10.22 72 TYR A C 1
ATOM 617 O O . TYR A 1 72 ? 7.405 -36.215 2.806 1.00 10.39 72 TYR A O 1
ATOM 626 N N . ARG A 1 73 ? 7.075 -37.762 1.190 1.00 9.99 73 ARG A N 1
ATOM 627 C CA A ARG A 1 73 ? 7.814 -37.019 0.194 0.60 11.04 73 ARG A CA 1
ATOM 628 C CA B ARG A 1 73 ? 7.810 -37.004 0.200 0.40 10.31 73 ARG A CA 1
ATOM 629 C C . ARG A 1 73 ? 6.834 -36.335 -0.758 1.00 9.03 73 ARG A C 1
ATOM 630 O O . ARG A 1 73 ? 5.927 -36.995 -1.295 1.00 10.84 73 ARG A O 1
ATOM 645 N N . VAL A 1 74 ? 7.013 -35.024 -0.945 1.00 8.39 74 VAL A N 1
ATOM 646 C CA . VAL A 1 74 ? 6.155 -34.220 -1.830 1.00 8.69 74 VAL A CA 1
ATOM 647 C C . VAL A 1 74 ? 7.044 -33.796 -3.030 1.00 8.62 74 VAL A C 1
ATOM 648 O O . VAL A 1 74 ? 8.140 -33.204 -2.831 1.00 9.74 74 VAL A O 1
ATOM 652 N N . ASN A 1 75 ? 6.602 -34.093 -4.255 1.00 10.21 75 ASN A N 1
ATOM 653 C CA . ASN A 1 75 ? 7.444 -33.900 -5.457 1.00 12.18 75 ASN A CA 1
ATOM 654 C C . ASN A 1 75 ? 7.403 -32.455 -5.950 1.00 12.54 75 ASN A C 1
ATOM 655 O O . ASN A 1 75 ? 7.233 -32.215 -7.158 1.00 15.87 75 ASN A O 1
ATOM 660 N N . GLU A 1 76 ? 7.537 -31.501 -5.025 1.00 11.67 76 GLU A N 1
ATOM 661 C CA A GLU A 1 76 ? 7.362 -30.065 -5.294 0.60 12.43 76 GLU A CA 1
ATOM 662 C CA B GLU A 1 76 ? 7.585 -30.077 -5.380 0.40 12.28 76 GLU A CA 1
ATOM 663 C C . GLU A 1 76 ? 8.080 -29.193 -4.245 1.00 12.82 76 GLU A C 1
ATOM 664 O O . GLU A 1 76 ? 8.177 -29.608 -3.085 1.00 11.96 76 GLU A O 1
ATOM 675 N N . ILE A 1 77 ? 8.462 -27.983 -4.644 1.00 12.94 77 ILE A N 1
ATOM 676 C CA . ILE A 1 77 ? 8.997 -26.953 -3.765 1.00 11.52 77 ILE A CA 1
ATOM 677 C C . ILE A 1 77 ? 7.999 -25.822 -3.870 1.00 12.71 77 ILE A C 1
ATOM 678 O O . ILE A 1 77 ? 7.555 -25.478 -4.982 1.00 13.31 77 ILE A O 1
ATOM 683 N N . ALA A 1 78 ? 7.592 -25.300 -2.705 1.00 12.10 78 ALA A N 1
ATOM 684 C CA . ALA A 1 78 ? 6.610 -24.231 -2.641 1.00 13.23 78 ALA A CA 1
ATOM 685 C C . ALA A 1 78 ? 6.869 -23.269 -1.484 1.00 11.44 78 ALA A C 1
ATOM 686 O O . ALA A 1 78 ? 7.627 -23.565 -0.548 1.00 10.32 78 ALA A O 1
ATOM 688 N N . GLU A 1 79 ? 6.231 -22.095 -1.543 1.00 12.92 79 GLU A N 1
ATOM 689 C CA A GLU A 1 79 ? 6.319 -21.149 -0.433 0.40 12.56 79 GLU A CA 1
ATOM 690 C CA B GLU A 1 79 ? 6.292 -21.133 -0.450 0.60 12.25 79 GLU A CA 1
ATOM 691 C C . GLU A 1 79 ? 5.333 -21.424 0.703 1.00 10.85 79 GLU A C 1
ATOM 692 O O . GLU A 1 79 ? 5.651 -21.166 1.869 1.00 11.37 79 GLU A O 1
ATOM 703 N N . LYS A 1 80 ? 4.165 -21.986 0.382 1.00 11.27 80 LYS A N 1
ATOM 704 C CA . LYS A 1 80 ? 3.121 -22.197 1.380 1.00 11.24 80 LYS A CA 1
ATOM 705 C C . LYS A 1 80 ? 2.402 -23.521 1.114 1.00 9.99 80 LYS A C 1
ATOM 706 O O . LYS A 1 80 ? 1.947 -23.797 -0.044 1.00 10.34 80 LYS A O 1
ATOM 712 N N . PHE A 1 81 ? 2.230 -24.309 2.182 1.00 8.77 81 PHE A N 1
ATOM 713 C CA . PHE A 1 81 ? 1.439 -25.550 2.169 1.00 9.15 81 PHE A CA 1
ATOM 714 C C . PHE A 1 81 ? 0.312 -25.436 3.172 1.00 8.47 81 PHE A C 1
ATOM 715 O O . PHE A 1 81 ? 0.391 -24.684 4.136 1.00 8.88 81 PHE A O 1
ATOM 723 N N . LYS A 1 82 ? -0.770 -26.129 2.869 1.00 8.82 82 LYS A N 1
ATOM 724 C CA . LYS A 1 82 ? -1.827 -26.335 3.799 1.00 7.26 82 LYS A CA 1
ATOM 725 C C . LYS A 1 82 ? -2.002 -27.808 4.090 1.00 7.71 82 LYS A C 1
ATOM 726 O O . LYS A 1 82 ? -2.085 -28.619 3.144 1.00 7.82 82 LYS A O 1
ATOM 732 N N . LEU A 1 83 ? -1.903 -28.170 5.374 1.00 8.11 83 LEU A N 1
ATOM 733 C CA . LEU A 1 83 ? -2.111 -29.529 5.849 1.00 7.26 83 LEU A CA 1
ATOM 734 C C . LEU A 1 83 ? -3.515 -29.587 6.459 1.00 7.24 83 LEU A C 1
ATOM 735 O O . LEU A 1 83 ? -3.816 -28.844 7.398 1.00 7.15 83 LEU A O 1
ATOM 740 N N . ILE A 1 84 ? -4.370 -30.471 5.910 1.00 7.56 84 ILE A N 1
ATOM 741 C CA A ILE A 1 84 ? -5.802 -30.505 6.226 0.70 7.69 84 ILE A CA 1
ATOM 742 C CA B ILE A 1 84 ? -5.756 -30.513 6.365 0.30 7.99 84 ILE A CA 1
ATOM 743 C C . ILE A 1 84 ? -6.250 -31.922 6.630 1.00 8.00 84 ILE A C 1
ATOM 744 O O . ILE A 1 84 ? -5.956 -32.846 5.941 1.00 9.44 84 ILE A O 1
ATOM 753 N N . LYS A 1 85 ? -7.002 -32.030 7.711 1.00 9.77 85 LYS A N 1
ATOM 754 C CA . LYS A 1 85 ? -7.731 -33.264 8.051 1.00 10.80 85 LYS A CA 1
ATOM 755 C C . LYS A 1 85 ? -9.033 -32.849 8.701 1.00 10.78 85 LYS A C 1
ATOM 756 O O . LYS A 1 85 ? -9.085 -32.453 9.871 1.00 10.99 85 LYS A O 1
ATOM 762 N N . ASP A 1 86 ? -10.080 -32.945 7.900 1.00 12.78 86 ASP A N 1
ATOM 763 C CA . ASP A 1 86 ? -11.408 -32.466 8.284 1.00 11.59 86 ASP A CA 1
ATOM 764 C C . ASP A 1 86 ? -11.390 -30.990 8.662 1.00 11.04 86 ASP A C 1
ATOM 765 O O . ASP A 1 86 ? -11.075 -30.168 7.793 1.00 10.80 86 ASP A O 1
ATOM 770 N N . LYS A 1 87 ? -11.700 -30.643 9.934 1.00 10.71 87 LYS A N 1
ATOM 771 C CA . LYS A 1 87 ? -11.658 -29.214 10.336 1.00 11.18 87 LYS A CA 1
ATOM 772 C C . LYS A 1 87 ? -10.285 -28.679 10.739 1.00 12.71 87 LYS A C 1
ATOM 773 O O . LYS A 1 87 ? -10.126 -27.460 10.905 1.00 13.24 87 LYS A O 1
ATOM 779 N N . ALA A 1 88 ? -9.323 -29.595 10.878 1.00 10.56 88 ALA A N 1
ATOM 780 C CA . ALA A 1 88 ? -7.959 -29.286 11.296 1.00 11.03 88 ALA A CA 1
ATOM 781 C C . ALA A 1 88 ? -7.178 -28.691 10.119 1.00 10.12 88 ALA A C 1
ATOM 782 O O . ALA A 1 88 ? -7.231 -29.212 9.006 1.00 10.34 88 ALA A O 1
ATOM 784 N N . LEU A 1 89 ? -6.438 -27.610 10.372 1.00 8.75 89 LEU A N 1
ATOM 785 C CA A LEU A 1 89 ? -5.659 -26.958 9.331 0.60 9.17 89 LEU A CA 1
ATOM 786 C CA B LEU A 1 89 ? -5.657 -26.961 9.326 0.40 9.25 89 LEU A CA 1
ATOM 787 C C . LEU A 1 89 ? -4.370 -26.448 9.944 1.00 9.28 89 LEU A C 1
ATOM 788 O O . LEU A 1 89 ? -4.393 -25.841 10.993 1.00 9.02 89 LEU A O 1
ATOM 797 N N . VAL A 1 90 ? -3.252 -26.732 9.278 1.00 9.58 90 VAL A N 1
ATOM 798 C CA . VAL A 1 90 ? -1.966 -26.166 9.651 1.00 10.64 90 VAL A CA 1
ATOM 799 C C . VAL A 1 90 ? -1.401 -25.505 8.389 1.00 10.43 90 VAL A C 1
ATOM 800 O O . VAL A 1 90 ? -1.301 -26.139 7.340 1.00 10.26 90 VAL A O 1
ATOM 804 N N . THR A 1 91 ? -1.044 -24.232 8.471 1.00 9.22 91 THR A N 1
ATOM 805 C CA . THR A 1 91 ? -0.370 -23.606 7.365 1.00 7.79 91 THR A CA 1
ATOM 806 C C . THR A 1 91 ? 1.146 -23.726 7.551 1.00 7.05 91 THR A C 1
ATOM 807 O O . THR A 1 91 ? 1.658 -23.423 8.617 1.00 7.71 91 THR A O 1
ATOM 811 N N . VAL A 1 92 ? 1.852 -24.252 6.533 1.00 6.67 92 VAL A N 1
ATOM 812 C CA . VAL A 1 92 ? 3.310 -24.369 6.578 1.00 7.23 92 VAL A CA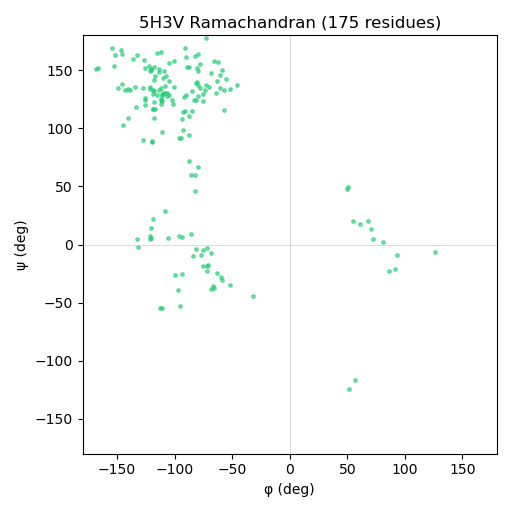 1
ATOM 813 C C . VAL A 1 92 ? 3.932 -23.293 5.670 1.00 7.58 92 VAL A C 1
ATOM 814 O O . VAL A 1 92 ? 3.556 -23.167 4.541 1.00 7.80 92 VAL A O 1
ATOM 818 N N . ILE A 1 93 ? 4.892 -22.500 6.182 1.00 8.72 93 ILE A N 1
ATOM 819 C CA . ILE A 1 93 ? 5.564 -21.472 5.431 1.00 9.58 93 ILE A CA 1
ATOM 820 C C . ILE A 1 93 ? 7.002 -21.845 5.197 1.00 9.58 93 ILE A C 1
ATOM 821 O O . ILE A 1 93 ? 7.746 -22.105 6.153 1.00 9.19 93 ILE A O 1
ATOM 826 N N . ASN A 1 94 ? 7.384 -21.872 3.920 1.00 10.59 94 ASN A N 1
ATOM 827 C CA . ASN A 1 94 ? 8.754 -22.026 3.517 1.00 10.77 94 ASN A CA 1
ATOM 828 C C . ASN A 1 94 ? 9.464 -20.654 3.445 1.00 11.25 94 ASN A C 1
ATOM 829 O O . ASN A 1 94 ? 9.450 -19.970 2.395 1.00 12.50 94 ASN A O 1
ATOM 834 N N . LYS A 1 95 ? 10.116 -20.314 4.549 1.00 13.28 95 LYS A N 1
ATOM 835 C CA . LYS A 1 95 ? 10.811 -19.027 4.622 1.00 15.03 95 LYS A CA 1
ATOM 836 C C . LYS A 1 95 ? 12.054 -19.015 3.764 1.00 16.16 95 LYS A C 1
ATOM 837 O O . LYS A 1 95 ? 12.509 -17.949 3.343 1.00 15.60 95 LYS A O 1
ATOM 843 N N . GLY A 1 96 ? 12.576 -20.207 3.492 1.00 14.73 96 GLY A N 1
ATOM 844 C CA . GLY A 1 96 ? 13.710 -20.413 2.610 1.00 17.45 96 GLY A CA 1
ATOM 845 C C . GLY A 1 96 ? 13.399 -20.530 1.131 1.00 14.71 96 GLY A C 1
ATOM 846 O O . GLY A 1 96 ? 14.297 -20.873 0.363 1.00 16.37 96 GLY A O 1
ATOM 847 N N . TYR A 1 97 ? 12.149 -20.259 0.719 1.00 17.46 97 TYR A N 1
ATOM 848 C CA . TYR A 1 97 ? 11.721 -20.347 -0.687 1.00 17.49 97 TYR A CA 1
ATOM 849 C C . TYR A 1 97 ? 12.434 -19.350 -1.599 1.00 22.11 97 TYR A C 1
ATOM 850 O O . TYR A 1 97 ? 12.475 -18.154 -1.299 1.00 22.58 97 TYR A O 1
ATOM 859 N N . GLY A 1 98 ? 12.953 -19.859 -2.718 1.00 24.14 98 GLY A N 1
ATOM 860 C CA . GLY A 1 98 ? 13.686 -19.055 -3.713 1.00 27.53 98 GLY A CA 1
ATOM 861 C C . GLY A 1 98 ? 15.137 -18.806 -3.338 1.00 22.66 98 GLY A C 1
ATOM 862 O O . GLY A 1 98 ? 15.871 -18.107 -4.054 1.00 25.64 98 GLY A O 1
ATOM 863 N N . LYS A 1 99 ? 15.539 -19.378 -2.209 1.00 22.69 99 LYS A N 1
ATOM 864 C CA . LYS A 1 99 ? 16.862 -19.197 -1.623 1.00 30.61 99 LYS A CA 1
ATOM 865 C C . LYS A 1 99 ? 17.718 -20.448 -1.855 1.00 29.67 99 LYS A C 1
ATOM 866 O O . LYS A 1 99 ? 17.188 -21.535 -2.114 1.00 33.47 99 LYS A O 1
ATOM 872 N N . ASN A 1 100 ? 19.032 -20.274 -1.840 1.00 31.17 100 ASN A N 1
ATOM 873 C CA . ASN A 1 100 ? 19.944 -21.411 -1.904 1.00 34.06 100 ASN A CA 1
ATOM 874 C C . ASN A 1 100 ? 20.081 -22.081 -0.542 1.00 33.80 100 ASN A C 1
ATOM 875 O O . ASN A 1 100 ? 20.186 -21.388 0.474 1.00 33.75 100 ASN A O 1
ATOM 880 N N . PRO A 1 101 ? 20.075 -23.433 -0.524 1.00 25.92 101 PRO A N 1
ATOM 881 C CA . PRO A 1 101 ? 20.361 -24.240 0.653 1.00 29.17 101 PRO A CA 1
ATOM 882 C C . PRO A 1 101 ? 21.883 -24.402 0.879 1.00 28.97 101 PRO A C 1
ATOM 883 O O . PRO A 1 101 ? 22.417 -25.511 0.839 1.00 31.22 101 PRO A O 1
ATOM 887 N N . LEU A 1 102 ? 22.554 -23.271 1.049 1.00 24.58 102 LEU A N 1
ATOM 888 C CA . LEU A 1 102 ? 23.817 -23.167 1.777 1.00 30.32 102 LEU A CA 1
ATOM 889 C C . LEU A 1 102 ? 23.562 -22.716 3.225 1.00 32.15 102 LEU A C 1
ATOM 890 O O . LEU A 1 102 ? 24.201 -23.205 4.159 1.00 27.35 102 LEU A O 1
ATOM 895 N N . THR A 1 103 ? 22.618 -21.795 3.411 1.00 41.05 103 THR A N 1
ATOM 896 C CA . THR A 1 103 ? 22.361 -21.233 4.741 1.00 39.37 103 THR A CA 1
ATOM 897 C C . THR A 1 103 ? 20.943 -21.558 5.245 1.00 40.03 103 THR A C 1
ATOM 898 O O . THR A 1 103 ? 20.042 -21.849 4.457 1.00 37.82 103 THR A O 1
ATOM 903 N N . PRO B 1 1 ? 30.928 -1.712 25.136 1.00 14.30 1 PRO B N 1
ATOM 904 C CA . PRO B 1 1 ? 30.630 -2.808 24.230 1.00 14.29 1 PRO B CA 1
ATOM 905 C C . PRO B 1 1 ? 30.216 -4.106 24.947 1.00 14.15 1 PRO B C 1
ATOM 906 O O . PRO B 1 1 ? 30.945 -4.602 25.810 1.00 15.49 1 PRO B O 1
ATOM 910 N N . VAL B 1 2 ? 29.044 -4.629 24.566 1.00 14.06 2 VAL B N 1
ATOM 911 C CA . VAL B 1 2 ? 28.546 -5.938 25.015 1.00 12.41 2 VAL B CA 1
ATOM 912 C C . VAL B 1 2 ? 28.305 -6.820 23.798 1.00 11.33 2 VAL B C 1
ATOM 913 O O . VAL B 1 2 ? 27.641 -6.362 22.856 1.00 13.43 2 VAL B O 1
ATOM 917 N N . PRO B 1 3 ? 28.756 -8.085 23.834 1.00 10.78 3 PRO B N 1
ATOM 918 C CA . PRO B 1 3 ? 28.472 -9.064 22.756 1.00 12.11 3 PRO B CA 1
ATOM 919 C C . PRO B 1 3 ? 26.983 -9.281 22.615 1.00 11.56 3 PRO B C 1
ATOM 920 O O . PRO B 1 3 ? 26.301 -9.434 23.635 1.00 15.32 3 PRO B O 1
ATOM 924 N N . ARG B 1 4 ? 26.458 -9.279 21.389 1.00 12.65 4 ARG B N 1
ATOM 925 C CA . ARG B 1 4 ? 25.001 -9.354 21.206 1.00 13.60 4 ARG B CA 1
ATOM 926 C C . ARG B 1 4 ? 24.559 -10.699 20.689 1.00 14.38 4 ARG B C 1
ATOM 927 O O . ARG B 1 4 ? 25.278 -11.354 19.905 1.00 15.76 4 ARG B O 1
ATOM 935 N N . ASN B 1 5 ? 23.387 -11.121 21.147 1.00 12.16 5 ASN B N 1
ATOM 936 C CA . ASN B 1 5 ? 22.760 -12.350 20.649 1.00 11.43 5 ASN B CA 1
ATOM 937 C C . ASN B 1 5 ? 21.824 -11.872 19.523 1.00 12.36 5 ASN B C 1
ATOM 938 O O . ASN B 1 5 ? 20.821 -11.214 19.794 1.00 12.15 5 ASN B O 1
ATOM 943 N N . TYR B 1 6 ? 22.167 -12.148 18.270 1.00 12.27 6 TYR B N 1
ATOM 944 C CA . TYR B 1 6 ? 21.287 -11.864 17.138 1.00 12.22 6 TYR B CA 1
ATOM 945 C C . TYR B 1 6 ? 20.474 -13.067 16.705 1.00 12.94 6 TYR B C 1
ATOM 946 O O . TYR B 1 6 ? 19.787 -12.992 15.669 1.00 15.63 6 TYR B O 1
ATOM 955 N N . ASN B 1 7 ? 20.525 -14.165 17.473 1.00 12.56 7 ASN B N 1
ATOM 956 C CA . ASN B 1 7 ? 19.903 -15.439 17.037 1.00 13.64 7 ASN B CA 1
ATOM 957 C C . ASN B 1 7 ? 18.364 -15.481 17.267 1.00 12.06 7 ASN B C 1
ATOM 958 O O . ASN B 1 7 ? 17.845 -16.271 18.100 1.00 13.44 7 ASN B O 1
ATOM 963 N N . TYR B 1 8 ? 17.688 -14.615 16.508 1.00 11.68 8 TYR B N 1
ATOM 964 C CA . TYR B 1 8 ? 16.225 -14.476 16.543 1.00 11.02 8 TYR B CA 1
ATOM 965 C C . TYR B 1 8 ? 15.600 -14.922 15.215 1.00 13.48 8 TYR B C 1
ATOM 966 O O . TYR B 1 8 ? 16.211 -14.810 14.163 1.00 14.09 8 TYR B O 1
ATOM 975 N N . TYR B 1 9 ? 14.394 -15.455 15.302 1.00 11.41 9 TYR B N 1
ATOM 976 C CA . TYR B 1 9 ? 13.655 -15.926 14.152 1.00 11.59 9 TYR B CA 1
ATOM 977 C C . TYR B 1 9 ? 12.208 -15.439 14.218 1.00 10.80 9 TYR B C 1
ATOM 978 O O . TYR B 1 9 ? 11.617 -15.476 15.304 1.00 11.26 9 TYR B O 1
ATOM 987 N N . GLN B 1 10 ? 11.662 -14.955 13.112 1.00 11.81 10 GLN B N 1
ATOM 988 C CA . GLN B 1 10 ? 10.295 -14.505 13.119 1.00 10.75 10 GLN B CA 1
ATOM 989 C C . GLN B 1 10 ? 9.369 -15.382 12.287 1.00 11.30 10 GLN B C 1
ATOM 990 O O . GLN B 1 10 ? 9.677 -15.766 11.144 1.00 11.57 10 GLN B O 1
ATOM 996 N N . ALA B 1 11 ? 8.235 -15.669 12.891 1.00 10.19 11 ALA B N 1
ATOM 997 C CA . ALA B 1 11 ? 7.164 -16.446 12.273 1.00 11.01 11 ALA B CA 1
ATOM 998 C C . ALA B 1 11 ? 5.878 -15.591 12.200 1.00 10.53 11 ALA B C 1
ATOM 999 O O . ALA B 1 11 ? 5.111 -15.608 13.161 1.00 9.98 11 ALA B O 1
ATOM 1001 N N . PRO B 1 12 ? 5.665 -14.806 11.111 1.00 11.22 12 PRO B N 1
ATOM 1002 C CA . PRO B 1 12 ? 4.424 -14.027 10.933 1.00 11.76 12 PRO B CA 1
ATOM 1003 C C . PRO B 1 12 ? 3.202 -14.857 10.578 1.00 12.16 12 PRO B C 1
ATOM 1004 O O . PRO B 1 12 ? 3.298 -15.796 9.772 1.00 13.19 12 PRO B O 1
ATOM 1008 N N . GLU B 1 13 ? 2.094 -14.512 11.214 1.00 11.63 13 GLU B N 1
ATOM 1009 C CA A GLU B 1 13 ? 0.790 -15.044 10.833 0.70 12.10 13 GLU B CA 1
ATOM 1010 C CA B GLU B 1 13 ? 0.792 -15.047 10.832 0.30 12.11 13 GLU B CA 1
ATOM 1011 C C . GLU B 1 13 ? 0.365 -14.402 9.523 1.00 11.98 13 GLU B C 1
ATOM 1012 O O . GLU B 1 13 ? 1.085 -13.531 8.988 1.00 11.68 13 GLU B O 1
ATOM 1023 N N . LYS B 1 14 ? -0.784 -14.843 8.986 1.00 12.74 14 LYS B N 1
ATOM 1024 C CA A LYS B 1 14 ? -1.337 -14.225 7.798 0.60 13.08 14 LYS B CA 1
ATOM 1025 C CA B LYS B 1 14 ? -1.381 -14.235 7.810 0.40 13.17 14 LYS B CA 1
ATOM 1026 C C . LYS B 1 14 ? -1.564 -12.731 8.049 1.00 12.40 14 LYS B C 1
ATOM 1027 O O . LYS B 1 14 ? -1.833 -12.305 9.206 1.00 13.23 14 LYS B O 1
ATOM 1038 N N . ARG B 1 15 ? -1.442 -11.950 6.972 1.00 12.10 15 ARG B N 1
ATOM 1039 C CA . ARG B 1 15 ? -1.710 -10.508 6.999 1.00 11.49 15 ARG B CA 1
ATOM 1040 C C . ARG B 1 15 ? -0.960 -9.833 8.171 1.00 10.50 15 ARG B C 1
ATOM 1041 O O . ARG B 1 15 ? -1.523 -8.998 8.880 1.00 12.05 15 ARG B O 1
ATOM 1049 N N . SER B 1 16 ? 0.329 -10.152 8.313 1.00 11.17 16 SER B N 1
ATOM 1050 C CA . SER B 1 16 ? 1.139 -9.657 9.424 1.00 9.47 16 SER B CA 1
ATOM 1051 C C . SER B 1 16 ? 2.493 -9.088 9.022 1.00 9.34 16 SER B C 1
ATOM 1052 O O . SER B 1 16 ? 3.269 -8.745 9.915 1.00 9.52 16 SER B O 1
ATOM 1055 N N . LYS B 1 17 ? 2.808 -8.989 7.731 1.00 11.25 17 LYS B N 1
ATOM 1056 C CA . LYS B 1 17 ? 4.119 -8.496 7.277 1.00 11.44 17 LYS B CA 1
ATOM 1057 C C . LYS B 1 17 ? 4.374 -7.044 7.672 1.00 10.07 17 LYS B C 1
ATOM 1058 O O . LYS B 1 17 ? 5.516 -6.641 7.851 1.00 11.41 17 LYS B O 1
ATOM 1064 N N . HIS B 1 18 ? 3.300 -6.299 7.875 1.00 7.73 18 HIS B N 1
ATOM 1065 C CA . HIS B 1 18 ? 3.389 -4.847 7.996 1.00 8.54 18 HIS B CA 1
ATOM 1066 C C . HIS B 1 18 ? 3.807 -4.390 9.386 1.00 8.25 18 HIS B C 1
ATOM 1067 O O . HIS B 1 18 ? 3.993 -3.180 9.616 1.00 9.23 18 HIS B O 1
ATOM 1074 N N . ILE B 1 19 ? 3.942 -5.349 10.300 1.00 8.46 19 ILE B N 1
ATOM 1075 C CA . ILE B 1 19 ? 4.392 -5.080 11.672 1.00 6.68 19 ILE B CA 1
ATOM 1076 C C . ILE B 1 19 ? 5.688 -5.840 12.048 1.00 7.66 19 ILE B C 1
ATOM 1077 O O . ILE B 1 19 ? 6.112 -5.904 13.215 1.00 8.08 19 ILE B O 1
ATOM 1082 N N . MET B 1 20 ? 6.349 -6.374 11.018 1.00 9.42 20 MET B N 1
ATOM 1083 C CA . MET B 1 20 ? 7.528 -7.198 11.245 1.00 10.49 20 MET B CA 1
ATOM 1084 C C . MET B 1 20 ? 8.750 -6.296 11.511 1.00 10.18 20 MET B C 1
ATOM 1085 O O . MET B 1 20 ? 9.028 -5.423 10.695 1.00 11.41 20 MET B O 1
ATOM 1090 N N . PRO B 1 21 ? 9.489 -6.516 12.618 1.00 11.34 21 PRO B N 1
ATOM 1091 C CA . PRO B 1 21 ? 10.783 -5.831 12.732 1.00 11.43 21 PRO B CA 1
ATOM 1092 C C . PRO B 1 21 ? 11.755 -6.322 11.662 1.00 12.64 21 PRO B C 1
ATOM 1093 O O . PRO B 1 21 ? 11.604 -7.420 11.127 1.00 12.83 21 PRO B O 1
ATOM 1097 N N . SER B 1 22 ? 12.739 -5.493 11.381 1.00 10.14 22 SER B N 1
ATOM 1098 C CA . SER B 1 22 ? 13.822 -5.809 10.486 1.00 9.71 22 SER B CA 1
ATOM 1099 C C . SER B 1 22 ? 15.077 -6.395 11.199 1.00 9.87 22 SER B C 1
ATOM 1100 O O . SER B 1 22 ? 15.802 -7.148 10.579 1.00 13.24 22 SER B O 1
ATOM 1103 N N . GLU B 1 23 ? 15.289 -6.097 12.479 1.00 8.76 23 GLU B N 1
ATOM 1104 C CA A GLU B 1 23 ? 16.463 -6.544 13.213 0.70 9.27 23 GLU B CA 1
ATOM 1105 C CA B GLU B 1 23 ? 16.474 -6.543 13.207 0.30 8.72 23 GLU B CA 1
ATOM 1106 C C . GLU B 1 23 ? 16.042 -6.762 14.654 1.00 7.46 23 GLU B C 1
ATOM 1107 O O . GLU B 1 23 ? 15.258 -5.965 15.204 1.00 7.24 23 GLU B O 1
ATOM 1118 N N . ILE B 1 24 ? 16.536 -7.849 15.257 1.00 7.88 24 ILE B N 1
ATOM 1119 C CA . ILE B 1 24 ? 16.228 -8.146 16.660 1.00 8.46 24 ILE B CA 1
ATOM 1120 C C . ILE B 1 24 ? 17.542 -8.676 17.268 1.00 9.12 24 ILE B C 1
ATOM 1121 O O . ILE B 1 24 ? 18.232 -9.526 16.675 1.00 8.97 24 ILE B O 1
ATOM 1126 N N . PHE B 1 25 ? 17.887 -8.181 18.439 1.00 8.60 25 PHE B N 1
ATOM 1127 C CA . PHE B 1 25 ? 19.001 -8.747 19.208 1.00 8.03 25 PHE B CA 1
ATOM 1128 C C . PHE B 1 25 ? 18.791 -8.473 20.670 1.00 9.38 25 PHE B C 1
ATOM 1129 O O . PHE B 1 25 ? 17.991 -7.623 21.038 1.00 8.86 25 PHE B O 1
ATOM 1137 N N . ASP B 1 26 ? 19.605 -9.127 21.520 1.00 8.05 26 ASP B N 1
ATOM 1138 C CA . ASP B 1 26 ? 19.614 -8.799 22.924 1.00 9.24 26 ASP B CA 1
ATOM 1139 C C . ASP B 1 26 ? 21.096 -8.660 23.368 1.00 8.62 26 ASP B C 1
ATOM 1140 O O . ASP B 1 26 ? 22.015 -9.079 22.643 1.00 10.10 26 ASP B O 1
ATOM 1145 N N . ASP B 1 27 ? 21.313 -8.026 24.514 1.00 10.40 27 ASP B N 1
ATOM 1146 C CA . ASP B 1 27 ? 22.638 -7.914 25.093 1.00 10.12 27 ASP B CA 1
ATOM 1147 C C . ASP B 1 27 ? 22.729 -8.579 26.473 1.00 13.85 27 ASP B C 1
ATOM 1148 O O . ASP B 1 27 ? 23.574 -8.210 27.280 1.00 13.29 27 ASP B O 1
ATOM 1153 N N . GLY B 1 28 ? 21.822 -9.505 26.766 1.00 12.02 28 GLY B N 1
ATOM 1154 C CA . GLY B 1 28 ? 21.792 -10.203 28.065 1.00 12.71 28 GLY B CA 1
ATOM 1155 C C . GLY B 1 28 ? 20.922 -9.548 29.130 1.00 14.14 28 GLY B C 1
ATOM 1156 O O . GLY B 1 28 ? 20.508 -10.201 30.080 1.00 14.69 28 GLY B O 1
ATOM 1157 N N . THR B 1 29 ? 20.644 -8.259 28.966 1.00 12.02 29 THR B N 1
ATOM 1158 C CA . THR B 1 29 ? 19.684 -7.554 29.817 1.00 12.90 29 THR B CA 1
ATOM 1159 C C . THR B 1 29 ? 18.422 -7.176 29.058 1.00 12.72 29 THR B C 1
ATOM 1160 O O . THR B 1 29 ? 17.333 -7.492 29.524 1.00 12.71 29 THR B O 1
ATOM 1164 N N . PHE B 1 30 ? 18.605 -6.464 27.937 1.00 10.69 30 PHE B N 1
ATOM 1165 C CA . PHE B 1 30 ? 17.548 -5.941 27.127 1.00 9.98 30 PHE B CA 1
ATOM 1166 C C . PHE B 1 30 ? 17.464 -6.568 25.745 1.00 8.17 30 PHE B C 1
ATOM 1167 O O . PHE B 1 30 ? 18.509 -6.973 25.156 1.00 9.36 30 PHE B O 1
ATOM 1175 N N . THR B 1 31 ? 16.243 -6.603 25.214 1.00 7.90 31 THR B N 1
ATOM 1176 C CA . THR B 1 31 ? 15.955 -7.092 23.871 1.00 7.99 31 THR B CA 1
ATOM 1177 C C . THR B 1 31 ? 15.554 -5.863 23.078 1.00 8.44 31 THR B C 1
ATOM 1178 O O . THR B 1 31 ? 14.738 -5.040 23.549 1.00 9.67 31 THR B O 1
ATOM 1182 N N . TYR B 1 32 ? 16.207 -5.693 21.928 1.00 7.36 32 TYR B N 1
ATOM 1183 C CA . TYR B 1 32 ? 16.059 -4.554 21.034 1.00 8.62 32 TYR B CA 1
ATOM 1184 C C . TYR B 1 32 ? 15.369 -5.028 19.776 1.00 8.88 32 TYR B C 1
ATOM 1185 O O . TYR B 1 32 ? 15.820 -6.005 19.181 1.00 8.79 32 TYR B O 1
ATOM 1194 N N . PHE B 1 33 ? 14.302 -4.323 19.380 1.00 7.88 33 PHE B N 1
ATOM 1195 C CA . PHE B 1 33 ? 13.486 -4.610 18.198 1.00 8.07 33 PHE B CA 1
ATOM 1196 C C . PHE B 1 33 ? 13.605 -3.388 17.316 1.00 6.72 33 PHE B C 1
ATOM 1197 O O . PHE B 1 33 ? 13.279 -2.267 17.713 1.00 8.15 33 PHE B O 1
ATOM 1205 N N . GLY B 1 34 ? 14.184 -3.579 16.130 1.00 7.78 34 GLY B N 1
ATOM 1206 C CA . GLY B 1 34 ? 14.340 -2.476 15.193 1.00 6.85 34 GLY B CA 1
ATOM 1207 C C . GLY B 1 34 ? 13.395 -2.601 13.993 1.00 7.80 34 GLY B C 1
ATOM 1208 O O . GLY B 1 34 ? 13.328 -3.683 13.359 1.00 8.73 34 GLY B O 1
ATOM 1209 N N . PHE B 1 35 ? 12.693 -1.508 13.696 1.00 8.10 35 PHE B N 1
ATOM 1210 C CA . PHE B 1 35 ? 11.603 -1.489 12.719 1.00 9.51 35 PHE B CA 1
ATOM 1211 C C . PHE B 1 35 ? 11.940 -0.491 11.634 1.00 10.49 35 PHE B C 1
ATOM 1212 O O . PHE B 1 35 ? 12.321 0.667 11.949 1.00 10.58 35 PHE B O 1
ATOM 1220 N N . LYS B 1 36 ? 11.716 -0.905 10.384 1.00 10.68 36 LYS B N 1
ATOM 1221 C CA . LYS B 1 36 ? 11.815 0.016 9.249 1.00 11.39 36 LYS B CA 1
ATOM 1222 C C . LYS B 1 36 ? 10.784 1.134 9.473 1.00 10.87 36 LYS B C 1
ATOM 1223 O O . LYS B 1 36 ? 9.708 0.927 10.078 1.00 10.02 36 LYS B O 1
ATOM 1229 N N . ASN B 1 37 ? 11.107 2.342 9.045 1.00 12.53 37 ASN B N 1
ATOM 1230 C CA . ASN B 1 37 ? 10.162 3.445 9.241 1.00 12.26 37 ASN B CA 1
ATOM 1231 C C . ASN B 1 37 ? 8.784 3.244 8.564 1.00 11.80 37 ASN B C 1
ATOM 1232 O O . ASN B 1 37 ? 7.763 3.748 9.047 1.00 12.92 37 ASN B O 1
ATOM 1237 N N . ILE B 1 38 ? 8.747 2.493 7.488 1.00 9.43 38 ILE B N 1
ATOM 1238 C CA . ILE B 1 38 ? 7.492 2.132 6.802 1.00 10.98 38 ILE B CA 1
ATOM 1239 C C . ILE B 1 38 ? 6.606 1.134 7.576 1.00 10.27 38 ILE B C 1
ATOM 1240 O O . ILE B 1 38 ? 5.440 0.988 7.279 1.00 11.60 38 ILE B O 1
ATOM 1245 N N . THR B 1 39 ? 7.193 0.442 8.546 1.00 10.05 39 THR B N 1
ATOM 1246 C CA A THR B 1 39 ? 6.520 -0.606 9.301 0.60 11.24 39 THR B CA 1
ATOM 1247 C CA B THR B 1 39 ? 6.458 -0.583 9.277 0.40 10.81 39 THR B CA 1
ATOM 1248 C C . THR B 1 39 ? 5.640 0.037 10.382 1.00 11.20 39 THR B C 1
ATOM 1249 O O . THR B 1 39 ? 6.052 0.997 11.044 1.00 12.46 39 THR B O 1
ATOM 1256 N N . LEU B 1 40 ? 4.429 -0.503 10.516 1.00 10.64 40 LEU B N 1
ATOM 1257 C CA A LEU B 1 40 ? 3.469 -0.148 11.555 0.70 11.37 40 LEU B CA 1
ATOM 1258 C CA B LEU B 1 40 ? 3.500 -0.109 11.571 0.30 11.13 40 LEU B CA 1
ATOM 1259 C C . LEU B 1 40 ? 3.985 -0.681 12.893 1.00 11.31 40 LEU B C 1
ATOM 1260 O O . LEU B 1 40 ? 4.596 -1.760 12.920 1.00 12.05 40 LEU B O 1
ATOM 1269 N N . GLN B 1 41 ? 3.759 0.057 13.973 1.00 11.85 41 GLN B N 1
ATOM 1270 C CA A GLN B 1 41 ? 4.267 -0.338 15.281 0.60 11.73 41 GLN B CA 1
ATOM 1271 C CA B GLN B 1 41 ? 4.249 -0.293 15.326 0.40 12.43 41 GLN B CA 1
ATOM 1272 C C . GLN B 1 41 ? 3.355 -1.311 16.062 1.00 12.00 41 GLN B C 1
ATOM 1273 O O . GLN B 1 41 ? 2.218 -0.967 16.429 1.00 12.83 41 GLN B O 1
ATOM 1284 N N . PRO B 1 42 ? 3.841 -2.564 16.309 1.00 9.63 42 PRO B N 1
ATOM 1285 C CA . PRO B 1 42 ? 2.968 -3.404 17.138 1.00 10.08 42 PRO B CA 1
ATOM 1286 C C . PRO B 1 42 ? 3.244 -3.300 18.647 1.00 10.21 42 PRO B C 1
ATOM 1287 O O . PRO B 1 42 ? 4.232 -2.672 19.046 1.00 12.38 42 PRO B O 1
ATOM 1291 N N . ALA B 1 43 ? 2.342 -3.869 19.447 1.00 8.82 43 ALA B N 1
ATOM 1292 C CA . ALA B 1 43 ? 2.645 -4.087 20.862 1.00 9.32 43 ALA B CA 1
ATOM 1293 C C . ALA B 1 43 ? 3.486 -5.345 21.007 1.00 9.27 43 ALA B C 1
ATOM 1294 O O . ALA B 1 43 ? 3.365 -6.299 20.206 1.00 10.77 43 ALA B O 1
ATOM 1296 N N . ILE B 1 44 ? 4.302 -5.378 22.046 1.00 9.23 44 ILE B N 1
ATOM 1297 C CA . ILE B 1 44 ? 5.275 -6.428 22.230 1.00 8.51 44 ILE B CA 1
ATOM 1298 C C . ILE B 1 44 ? 4.935 -7.155 23.549 1.00 9.43 44 ILE B C 1
ATOM 1299 O O . ILE B 1 44 ? 4.953 -6.567 24.642 1.00 9.85 44 ILE B O 1
ATOM 1304 N N . PHE B 1 45 ? 4.598 -8.446 23.449 1.00 8.51 45 PHE B N 1
ATOM 1305 C CA . PHE B 1 45 ? 4.277 -9.254 24.622 1.00 10.11 45 PHE B CA 1
ATOM 1306 C C . PHE B 1 45 ? 5.252 -10.396 24.759 1.00 10.02 45 PHE B C 1
ATOM 1307 O O . PHE B 1 45 ? 5.878 -10.746 23.780 1.00 12.50 45 PHE B O 1
ATOM 1315 N N . VAL B 1 46 ? 5.453 -10.864 25.978 1.00 10.36 46 VAL B N 1
ATOM 1316 C CA A VAL B 1 46 ? 6.301 -12.022 26.275 0.55 11.61 46 VAL B CA 1
ATOM 1317 C CA B VAL B 1 46 ? 6.319 -11.992 26.258 0.45 10.76 46 VAL B CA 1
ATOM 1318 C C . VAL B 1 46 ? 5.481 -13.254 26.544 1.00 12.19 46 VAL B C 1
ATOM 1319 O O . VAL B 1 46 ? 4.421 -13.192 27.184 1.00 11.93 46 VAL B O 1
ATOM 1326 N N . VAL B 1 47 ? 5.956 -14.403 26.069 1.00 13.26 47 VAL B N 1
ATOM 1327 C CA . VAL B 1 47 ? 5.291 -15.654 26.388 1.00 17.17 47 VAL B CA 1
ATOM 1328 C C . VAL B 1 47 ? 5.930 -16.165 27.660 1.00 20.48 47 VAL B C 1
ATOM 1329 O O . VAL B 1 47 ? 7.132 -16.176 27.783 1.00 22.57 47 VAL B O 1
ATOM 1333 N N . GLN B 1 48 ? 5.095 -16.485 28.632 1.00 23.69 48 GLN B N 1
ATOM 1334 C CA . GLN B 1 48 ? 5.568 -17.118 29.859 1.00 29.65 48 GLN B CA 1
ATOM 1335 C C . GLN B 1 48 ? 5.604 -18.638 29.688 1.00 30.07 48 GLN B C 1
ATOM 1336 O O . GLN B 1 48 ? 4.872 -19.159 28.849 1.00 30.75 48 GLN B O 1
ATOM 1342 N N . PRO B 1 49 ? 6.494 -19.344 30.435 1.00 39.11 49 PRO B N 1
ATOM 1343 C CA . PRO B 1 49 ? 6.586 -20.814 30.458 1.00 38.22 49 PRO B CA 1
ATOM 1344 C C . PRO B 1 49 ? 5.282 -21.613 30.251 1.00 37.73 49 PRO B C 1
ATOM 1345 O O . PRO B 1 49 ? 5.289 -22.574 29.473 1.00 39.57 49 PRO B O 1
ATOM 1349 N N . ASP B 1 50 ? 4.191 -21.218 30.911 1.00 35.57 50 ASP B N 1
ATOM 1350 C CA . ASP B 1 50 ? 2.885 -21.879 30.722 1.00 35.99 50 ASP B CA 1
ATOM 1351 C C . ASP B 1 50 ? 2.255 -21.665 29.337 1.00 36.37 50 ASP B C 1
ATOM 1352 O O . ASP B 1 50 ? 1.647 -22.588 28.780 1.00 33.87 50 ASP B O 1
ATOM 1357 N N . GLY B 1 51 ? 2.398 -20.453 28.796 1.00 31.83 51 GLY B N 1
ATOM 1358 C CA . GLY B 1 51 ? 1.951 -20.133 27.434 1.00 26.63 51 GLY B CA 1
ATOM 1359 C C . GLY B 1 51 ? 1.014 -18.943 27.319 1.00 24.06 51 GLY B C 1
ATOM 1360 O O . GLY B 1 51 ? 0.626 -18.561 26.217 1.00 23.17 51 GLY B O 1
ATOM 1361 N N . LYS B 1 52 ? 0.596 -18.402 28.456 1.00 25.04 52 LYS B N 1
ATOM 1362 C CA . LYS B 1 52 ? -0.143 -17.140 28.494 1.00 23.06 52 LYS B CA 1
ATOM 1363 C C . LYS B 1 52 ? 0.837 -15.973 28.323 1.00 19.73 52 LYS B C 1
ATOM 1364 O O . LYS B 1 52 ? 2.029 -16.105 28.633 1.00 21.35 52 LYS B O 1
ATOM 1370 N N . LEU B 1 53 ? 0.310 -14.847 27.833 1.00 20.57 53 LEU B N 1
ATOM 1371 C CA . LEU B 1 53 ? 1.102 -13.671 27.504 1.00 17.18 53 LEU B CA 1
ATOM 1372 C C . LEU B 1 53 ? 1.250 -12.734 28.694 1.00 15.54 53 LEU B C 1
ATOM 1373 O O . LEU B 1 53 ? 0.403 -12.709 29.602 1.00 15.63 53 LEU B O 1
ATOM 1378 N N . SER B 1 54 ? 2.344 -11.981 28.689 1.00 13.90 54 SER B N 1
ATOM 1379 C CA A SER B 1 54 ? 2.511 -10.885 29.620 0.70 10.71 54 SER B CA 1
ATOM 1380 C CA B SER B 1 54 ? 2.565 -10.907 29.639 0.30 11.30 54 SER B CA 1
ATOM 1381 C C . SER B 1 54 ? 2.949 -9.642 28.893 1.00 10.07 54 SER B C 1
ATOM 1382 O O . SER B 1 54 ? 3.672 -9.707 27.920 1.00 9.87 54 SER B O 1
ATOM 1387 N N . MET B 1 55 ? 2.483 -8.504 29.363 1.00 9.56 55 MET B N 1
ATOM 1388 C CA . MET B 1 55 ? 2.979 -7.228 28.900 1.00 9.48 55 MET B CA 1
ATOM 1389 C C . MET B 1 55 ? 4.475 -7.122 29.151 1.00 9.98 55 MET B C 1
ATOM 1390 O O . MET B 1 55 ? 4.992 -7.717 30.085 1.00 11.98 55 MET B O 1
ATOM 1395 N N . THR B 1 56 ? 5.179 -6.375 28.300 1.00 10.85 56 THR B N 1
ATOM 1396 C CA . THR B 1 56 ? 6.584 -6.037 28.568 1.00 11.27 56 THR B CA 1
ATOM 1397 C C . THR B 1 56 ? 6.772 -4.551 28.868 1.00 11.09 56 THR B C 1
ATOM 1398 O O . THR B 1 56 ? 5.920 -3.705 28.566 1.00 11.71 56 THR B O 1
ATOM 1402 N N . ASP B 1 57 ? 7.949 -4.242 29.411 1.00 12.70 57 ASP B N 1
ATOM 1403 C CA . ASP B 1 57 ? 8.362 -2.879 29.701 1.00 14.07 57 ASP B CA 1
ATOM 1404 C C . ASP B 1 57 ? 9.168 -2.447 28.482 1.00 13.77 57 ASP B C 1
ATOM 1405 O O . ASP B 1 57 ? 10.395 -2.668 28.416 1.00 16.96 57 ASP B O 1
ATOM 1410 N N . ALA B 1 58 ? 8.442 -1.845 27.528 1.00 14.85 58 ALA B N 1
ATOM 1411 C CA . ALA B 1 58 ? 8.965 -1.523 26.187 1.00 15.45 58 ALA B CA 1
ATOM 1412 C C . ALA B 1 58 ? 8.740 -0.070 25.840 1.00 17.34 58 ALA B C 1
ATOM 1413 O O . ALA B 1 58 ? 7.652 0.443 25.991 1.00 17.19 58 ALA B O 1
ATOM 1415 N N . ALA B 1 59 ? 9.767 0.567 25.303 1.00 15.90 59 ALA B N 1
ATOM 1416 C CA . ALA B 1 59 ? 9.637 1.936 24.861 1.00 16.86 59 ALA B CA 1
ATOM 1417 C C . ALA B 1 59 ? 10.636 2.170 23.745 1.00 17.10 59 ALA B C 1
ATOM 1418 O O . ALA B 1 59 ? 11.647 1.464 23.624 1.00 15.02 59 ALA B O 1
ATOM 1420 N N . ILE B 1 60 ? 10.290 3.124 22.898 1.00 15.02 60 ILE B N 1
ATOM 1421 C CA . ILE B 1 60 ? 11.157 3.606 21.825 1.00 15.54 60 ILE B CA 1
ATOM 1422 C C . ILE B 1 60 ? 12.489 4.055 22.431 1.00 17.77 60 ILE B C 1
ATOM 1423 O O . ILE B 1 60 ? 12.530 4.564 23.544 1.00 17.35 60 ILE B O 1
ATOM 1428 N N . ASP B 1 61 ? 13.579 3.796 21.712 1.00 16.16 61 ASP B N 1
ATOM 1429 C CA . ASP B 1 61 ? 14.886 4.322 22.061 1.00 20.24 61 ASP B CA 1
ATOM 1430 C C . ASP B 1 61 ? 15.360 5.196 20.885 1.00 18.37 61 ASP B C 1
ATOM 1431 O O . ASP B 1 61 ? 16.029 4.704 19.976 1.00 19.10 61 ASP B O 1
ATOM 1436 N N . PRO B 1 62 ? 15.001 6.497 20.894 1.00 21.98 62 PRO B N 1
ATOM 1437 C CA . PRO B 1 62 ? 15.349 7.377 19.774 1.00 22.07 62 PRO B CA 1
ATOM 1438 C C . PRO B 1 62 ? 16.818 7.808 19.749 1.00 23.49 62 PRO B C 1
ATOM 1439 O O . PRO B 1 62 ? 17.228 8.457 18.794 1.00 27.17 62 PRO B O 1
ATOM 1443 N N . ASN B 1 63 ? 17.591 7.432 20.768 1.00 23.57 63 ASN B N 1
ATOM 1444 C CA . ASN B 1 63 ? 19.060 7.524 20.737 1.00 26.19 63 ASN B CA 1
ATOM 1445 C C . ASN B 1 63 ? 19.639 6.575 19.677 1.00 21.87 63 ASN B C 1
ATOM 1446 O O . ASN B 1 63 ? 20.609 6.914 18.985 1.00 23.16 63 ASN B O 1
ATOM 1451 N N . MET B 1 64 ? 19.024 5.394 19.544 1.00 19.84 64 MET B N 1
ATOM 1452 C CA . MET B 1 64 ? 19.515 4.342 18.653 1.00 18.34 64 MET B CA 1
ATOM 1453 C C . MET B 1 64 ? 19.036 4.583 17.229 1.00 17.24 64 MET B C 1
ATOM 1454 O O . MET B 1 64 ? 17.826 4.657 16.999 1.00 18.58 64 MET B O 1
ATOM 1459 N N . THR B 1 65 ? 19.992 4.657 16.290 1.00 19.14 65 THR B N 1
ATOM 1460 C CA . THR B 1 65 ? 19.739 4.870 14.847 1.00 20.76 65 THR B CA 1
ATOM 1461 C C . THR B 1 65 ? 20.284 3.717 14.007 1.00 20.89 65 THR B C 1
ATOM 1462 O O . THR B 1 65 ? 20.264 3.797 12.765 1.00 19.37 65 THR B O 1
ATOM 1466 N N . ASN B 1 66 ? 20.783 2.671 14.691 1.00 17.79 66 ASN B N 1
ATOM 1467 C CA A ASN B 1 66 ? 21.377 1.483 14.065 0.50 17.87 66 ASN B CA 1
ATOM 1468 C CA B ASN B 1 66 ? 21.389 1.489 14.043 0.50 18.11 66 ASN B CA 1
ATOM 1469 C C . ASN B 1 66 ? 20.538 1.011 12.859 1.00 17.22 66 ASN B C 1
ATOM 1470 O O . ASN B 1 66 ? 19.334 0.816 12.990 1.00 17.27 66 ASN B O 1
ATOM 1479 N N . SER B 1 67 ? 21.183 0.843 11.698 1.00 18.61 67 SER B N 1
ATOM 1480 C CA . SER B 1 67 ? 20.552 0.363 10.446 1.00 16.47 67 SER B CA 1
ATOM 1481 C C . SER B 1 67 ? 19.421 1.263 9.900 1.00 16.92 67 SER B C 1
ATOM 1482 O O . SER B 1 67 ? 18.603 0.829 9.067 1.00 16.24 67 SER B O 1
ATOM 1485 N N . GLY B 1 68 ? 19.382 2.513 10.372 1.00 15.05 68 GLY B N 1
ATOM 1486 C CA . GLY B 1 68 ? 18.333 3.490 10.026 1.00 16.53 68 GLY B CA 1
ATOM 1487 C C . GLY B 1 68 ? 16.955 3.199 10.611 1.00 16.42 68 GLY B C 1
ATOM 1488 O O . GLY B 1 68 ? 15.957 3.818 10.220 1.00 14.83 68 GLY B O 1
ATOM 1489 N N . LEU B 1 69 ? 16.910 2.283 11.576 1.00 14.50 69 LEU B N 1
ATOM 1490 C CA A LEU B 1 69 ? 15.645 1.766 12.092 0.60 12.35 69 LEU B CA 1
ATOM 1491 C CA B LEU B 1 69 ? 15.663 1.740 12.108 0.40 13.13 69 LEU B CA 1
ATOM 1492 C C . LEU B 1 69 ? 15.130 2.531 13.300 1.00 13.49 69 LEU B C 1
ATOM 1493 O O . LEU B 1 69 ? 15.856 3.298 13.930 1.00 13.59 69 LEU B O 1
ATOM 1502 N N . ARG B 1 70 ? 13.842 2.322 13.562 1.00 11.91 70 ARG B N 1
ATOM 1503 C CA . ARG B 1 70 ? 13.121 2.792 14.731 1.00 12.73 70 ARG B CA 1
ATOM 1504 C C . ARG B 1 70 ? 13.264 1.655 15.738 1.00 13.48 70 ARG B C 1
ATOM 1505 O O . ARG B 1 70 ? 12.809 0.522 15.489 1.00 12.91 70 ARG B O 1
ATOM 1513 N N . TRP B 1 71 ? 13.965 1.940 16.833 1.00 11.75 71 TRP B N 1
ATOM 1514 C CA . TRP B 1 71 ? 14.282 0.935 17.853 1.00 11.06 71 TRP B CA 1
ATOM 1515 C C . TRP B 1 71 ? 13.409 0.966 19.097 1.00 10.98 71 TRP B C 1
ATOM 1516 O O . TRP B 1 71 ? 13.156 2.049 19.658 1.00 12.25 71 TRP B O 1
ATOM 1527 N N . TYR B 1 72 ? 12.978 -0.214 19.535 1.00 10.24 72 TYR B N 1
ATOM 1528 C CA . TYR B 1 72 ? 12.358 -0.350 20.848 1.00 10.84 72 TYR B CA 1
ATOM 1529 C C . TYR B 1 72 ? 13.205 -1.191 21.807 1.00 12.84 72 TYR B C 1
ATOM 1530 O O . TYR B 1 72 ? 13.735 -2.240 21.412 1.00 12.17 72 TYR B O 1
ATOM 1539 N N . ARG B 1 73 ? 13.391 -0.706 23.037 1.00 13.21 73 ARG B N 1
ATOM 1540 C CA A ARG B 1 73 ? 14.153 -1.460 24.029 0.60 12.77 73 ARG B CA 1
ATOM 1541 C CA B ARG B 1 73 ? 14.151 -1.464 24.027 0.40 12.33 73 ARG B CA 1
ATOM 1542 C C . ARG B 1 73 ? 13.170 -2.112 24.989 1.00 11.11 73 ARG B C 1
ATOM 1543 O O . ARG B 1 73 ? 12.334 -1.425 25.599 1.00 12.07 73 ARG B O 1
ATOM 1558 N N . VAL B 1 74 ? 13.259 -3.434 25.111 1.00 11.55 74 VAL B N 1
ATOM 1559 C CA A VAL B 1 74 ? 12.400 -4.192 26.023 0.50 10.17 74 VAL B CA 1
ATOM 1560 C CA B VAL B 1 74 ? 12.407 -4.203 26.016 0.50 10.91 74 VAL B CA 1
ATOM 1561 C C . VAL B 1 74 ? 13.293 -4.633 27.180 1.00 9.77 74 VAL B C 1
ATOM 1562 O O . VAL B 1 74 ? 14.376 -5.204 26.972 1.00 10.54 74 VAL B O 1
ATOM 1569 N N . ASN B 1 75 ? 12.851 -4.353 28.410 1.00 11.53 75 ASN B N 1
ATOM 1570 C CA . ASN B 1 75 ? 13.622 -4.622 29.605 1.00 14.58 75 ASN B CA 1
ATOM 1571 C C . ASN B 1 75 ? 13.404 -6.067 30.074 1.00 13.38 75 ASN B C 1
ATOM 1572 O O . ASN B 1 75 ? 12.931 -6.293 31.196 1.00 15.45 75 ASN B O 1
ATOM 1577 N N . GLU B 1 76 ? 13.730 -7.030 29.217 1.00 13.06 76 GLU B N 1
ATOM 1578 C CA . GLU B 1 76 ? 13.500 -8.469 29.457 1.00 14.50 76 GLU B CA 1
ATOM 1579 C C . GLU B 1 76 ? 14.264 -9.310 28.458 1.00 14.37 76 GLU B C 1
ATOM 1580 O O . GLU B 1 76 ? 14.497 -8.842 27.354 1.00 11.95 76 GLU B O 1
ATOM 1586 N N . ILE B 1 77 ? 14.625 -10.529 28.877 1.00 13.87 77 ILE B N 1
ATOM 1587 C CA . ILE B 1 77 ? 15.167 -11.580 28.029 1.00 11.83 77 ILE B CA 1
ATOM 1588 C C . ILE B 1 77 ? 14.188 -12.724 28.111 1.00 11.68 77 ILE B C 1
ATOM 1589 O O . ILE B 1 77 ? 13.745 -13.076 29.216 1.00 12.11 77 ILE B O 1
ATOM 1594 N N . ALA B 1 78 ? 13.774 -13.236 26.947 1.00 10.59 78 ALA B N 1
ATOM 1595 C CA . ALA B 1 78 ? 12.839 -14.363 26.900 1.00 11.68 78 ALA B CA 1
ATOM 1596 C C . ALA B 1 78 ? 13.099 -15.276 25.727 1.00 14.04 78 ALA B C 1
ATOM 1597 O O . ALA B 1 78 ? 13.806 -14.915 24.757 1.00 11.25 78 ALA B O 1
ATOM 1599 N N . GLU B 1 79 ? 12.467 -16.453 25.775 1.00 13.87 79 GLU B N 1
ATOM 1600 C CA A GLU B 1 79 ? 12.546 -17.407 24.677 0.40 13.43 79 GLU B CA 1
ATOM 1601 C CA B GLU B 1 79 ? 12.537 -17.400 24.681 0.60 13.95 79 GLU B CA 1
ATOM 1602 C C . GLU B 1 79 ? 11.576 -17.060 23.554 1.00 12.19 79 GLU B C 1
ATOM 1603 O O . GLU B 1 79 ? 11.848 -17.349 22.403 1.00 13.48 79 GLU B O 1
ATOM 1614 N N . LYS B 1 80 ? 10.443 -16.442 23.891 1.00 12.04 80 LYS B N 1
ATOM 1615 C CA . LYS B 1 80 ? 9.406 -16.198 22.885 1.00 11.96 80 LYS B CA 1
ATOM 1616 C C . LYS B 1 80 ? 8.682 -14.892 23.130 1.00 10.64 80 LYS B C 1
ATOM 1617 O O . LYS B 1 80 ? 8.308 -14.614 24.282 1.00 11.43 80 LYS B O 1
ATOM 1623 N N . PHE B 1 81 ? 8.424 -14.136 22.057 1.00 9.13 81 PHE B N 1
ATOM 1624 C CA . PHE B 1 81 ? 7.623 -12.923 22.118 1.00 8.45 81 PHE B CA 1
ATOM 1625 C C . PHE B 1 81 ? 6.499 -13.005 21.083 1.00 8.36 81 PHE B C 1
ATOM 1626 O O . PHE B 1 81 ? 6.602 -13.713 20.098 1.00 10.89 81 PHE B O 1
ATOM 1634 N N . LYS B 1 82 ? 5.447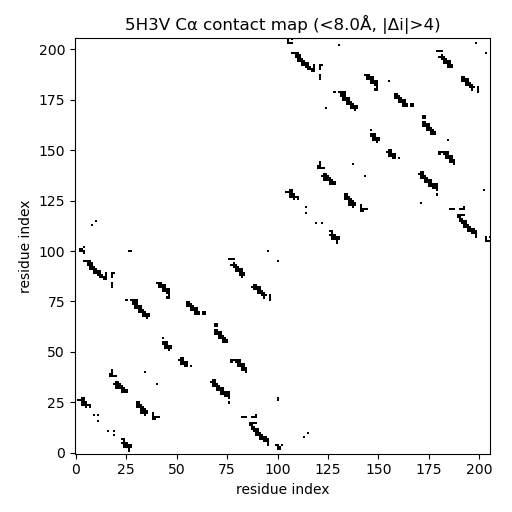 -12.212 21.305 1.00 8.21 82 LYS B N 1
A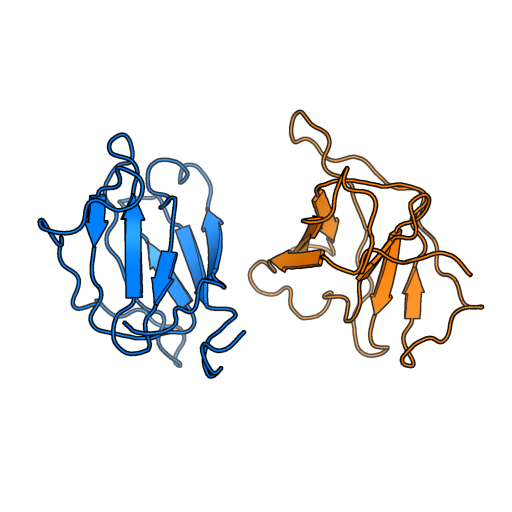TOM 1635 C CA . LYS B 1 82 ? 4.344 -12.070 20.385 1.00 7.58 82 LYS B CA 1
ATOM 1636 C C . LYS B 1 82 ? 4.184 -10.596 20.086 1.00 7.50 82 LYS B C 1
ATOM 1637 O O . LYS B 1 82 ? 4.048 -9.792 21.036 1.00 9.80 82 LYS B O 1
ATOM 1643 N N . LEU B 1 83 ? 4.320 -10.223 18.815 1.00 7.71 83 LEU B N 1
ATOM 1644 C CA . LEU B 1 83 ? 4.105 -8.856 18.401 1.00 6.91 83 LEU B CA 1
ATOM 1645 C C . LEU B 1 83 ? 2.722 -8.795 17.735 1.00 7.20 83 LEU B C 1
ATOM 1646 O O . LEU B 1 83 ? 2.414 -9.596 16.864 1.00 7.01 83 LEU B O 1
ATOM 1651 N N . ILE B 1 84 ? 1.862 -7.896 18.255 1.00 7.82 84 ILE B N 1
ATOM 1652 C CA A ILE B 1 84 ? 0.455 -7.879 17.902 0.70 8.50 84 ILE B CA 1
ATOM 1653 C CA B ILE B 1 84 ? 0.468 -7.865 17.834 0.30 8.47 84 ILE B CA 1
ATOM 1654 C C . ILE B 1 84 ? 0.003 -6.444 17.600 1.00 9.04 84 ILE B C 1
ATOM 1655 O O . ILE B 1 84 ? 0.304 -5.551 18.330 1.00 10.99 84 ILE B O 1
ATOM 1664 N N . LYS B 1 85 ? -0.731 -6.298 16.515 1.00 9.78 85 LYS B N 1
ATOM 1665 C CA . LYS B 1 85 ? -1.485 -5.076 16.162 1.00 10.58 85 LYS B CA 1
ATOM 1666 C C . LYS B 1 85 ? -2.798 -5.566 15.575 1.00 11.19 85 LYS B C 1
ATOM 1667 O O . LYS B 1 85 ? -2.796 -6.123 14.499 1.00 10.88 85 LYS B O 1
ATOM 1673 N N . ASP B 1 86 ? -3.900 -5.390 16.299 1.00 12.98 86 ASP B N 1
ATOM 1674 C CA . ASP B 1 86 ? -5.210 -5.886 15.832 1.00 11.74 86 ASP B CA 1
ATOM 1675 C C . ASP B 1 86 ? -5.164 -7.350 15.441 1.00 12.30 86 ASP B C 1
ATOM 1676 O O . ASP B 1 86 ? -4.739 -8.143 16.268 1.00 12.42 86 ASP B O 1
ATOM 1681 N N . LYS B 1 87 ? -5.564 -7.714 14.208 1.00 11.34 87 LYS B N 1
ATOM 1682 C CA . LYS B 1 87 ? -5.453 -9.138 13.796 1.00 12.59 87 LYS B CA 1
ATOM 1683 C C . LYS B 1 87 ? -4.053 -9.625 13.414 1.00 12.86 87 LYS B C 1
ATOM 1684 O O . LYS B 1 87 ? -3.868 -10.831 13.212 1.00 14.25 87 LYS B O 1
ATOM 1690 N N . ALA B 1 88 ? -3.088 -8.708 13.303 1.00 10.09 88 ALA B N 1
ATOM 1691 C CA . ALA B 1 88 ? -1.732 -9.060 12.875 1.00 10.86 88 ALA B CA 1
ATOM 1692 C C . ALA B 1 88 ? -0.932 -9.602 14.039 1.00 10.21 88 ALA B C 1
ATOM 1693 O O . ALA B 1 88 ? -1.002 -9.068 15.153 1.00 10.37 88 ALA B O 1
ATOM 1695 N N . LEU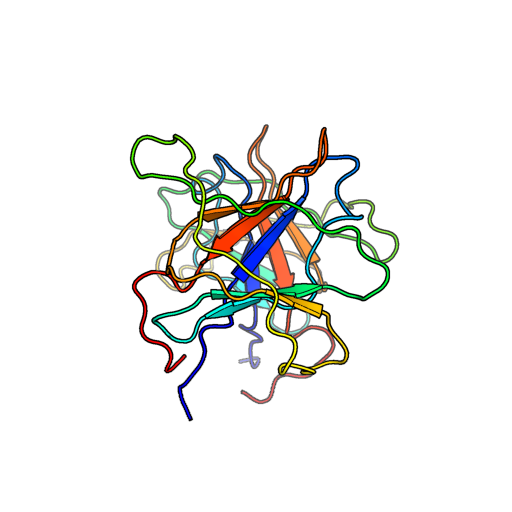 B 1 89 ? -0.155 -10.657 13.776 1.00 9.08 89 LEU B N 1
ATOM 1696 C CA . LEU B 1 89 ? 0.638 -11.279 14.836 1.00 9.26 89 LEU B CA 1
ATOM 1697 C C . LEU B 1 89 ? 1.907 -11.857 14.267 1.00 8.72 89 LEU B C 1
ATOM 1698 O O . LEU B 1 89 ? 1.849 -12.563 13.278 1.00 10.68 89 LEU B O 1
ATOM 1703 N N . VAL B 1 90 ? 3.031 -11.605 14.959 1.00 8.70 90 VAL B N 1
ATOM 1704 C CA . VAL B 1 90 ? 4.316 -12.201 14.624 1.00 8.70 90 VAL B CA 1
ATOM 1705 C C . VAL B 1 90 ? 4.860 -12.877 15.865 1.00 9.31 90 VAL B C 1
ATOM 1706 O O . VAL B 1 90 ? 5.045 -12.238 16.889 1.00 10.72 90 VAL B O 1
ATOM 1710 N N . THR B 1 91 ? 5.169 -14.168 15.788 1.00 7.68 91 THR B N 1
ATOM 1711 C CA . THR B 1 91 ? 5.921 -14.818 16.844 1.00 8.50 91 THR B CA 1
ATOM 1712 C C . THR B 1 91 ? 7.400 -14.610 16.631 1.00 7.99 91 THR B C 1
ATOM 1713 O O . THR B 1 91 ? 7.912 -14.741 15.517 1.00 9.66 91 THR B O 1
ATOM 1717 N N . VAL B 1 92 ? 8.080 -14.204 17.710 1.00 7.50 92 VAL B N 1
ATOM 1718 C CA . VAL B 1 92 ? 9.520 -14.058 17.670 1.00 8.86 92 VAL B CA 1
ATOM 1719 C C . VAL B 1 92 ? 10.144 -15.149 18.590 1.00 9.03 92 VAL B C 1
ATOM 1720 O O . VAL B 1 92 ? 9.790 -15.267 19.765 1.00 9.47 92 VAL B O 1
ATOM 1724 N N . ILE B 1 93 ? 11.040 -15.980 18.058 1.00 10.42 93 ILE B N 1
ATOM 1725 C CA . ILE B 1 93 ? 11.673 -16.981 18.872 1.00 11.17 93 ILE B CA 1
ATOM 1726 C C . ILE B 1 93 ? 13.131 -16.603 19.064 1.00 10.37 93 ILE B C 1
ATOM 1727 O O . ILE B 1 93 ? 13.840 -16.289 18.103 1.00 12.96 93 ILE B O 1
ATOM 1732 N N . ASN B 1 94 ? 13.555 -16.622 20.325 1.00 12.11 94 ASN B N 1
ATOM 1733 C CA . ASN B 1 94 ? 14.935 -16.432 20.686 1.00 13.46 94 ASN B CA 1
ATOM 1734 C C . ASN B 1 94 ? 15.619 -17.803 20.776 1.00 14.63 94 ASN B C 1
ATOM 1735 O O . ASN B 1 94 ? 15.515 -18.495 21.782 1.00 15.75 94 ASN B O 1
ATOM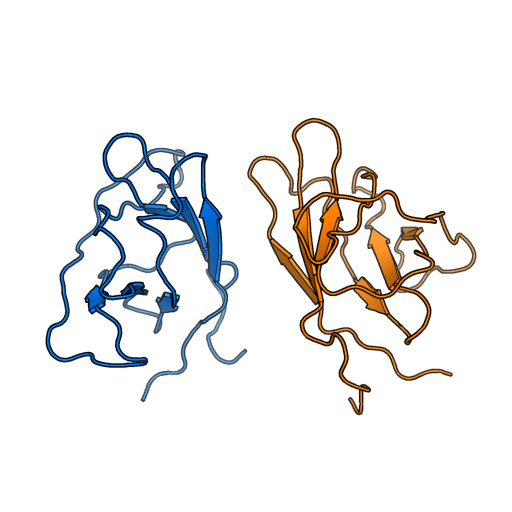 1740 N N . LYS B 1 95 ? 16.317 -18.156 19.698 1.00 15.34 95 LYS B N 1
ATOM 1741 C CA . LYS B 1 95 ? 16.989 -19.459 19.595 1.00 18.99 95 LYS B CA 1
ATOM 1742 C C . LYS B 1 95 ? 18.240 -19.444 20.455 1.00 18.63 95 LYS B C 1
ATOM 1743 O O . LYS B 1 95 ? 18.775 -20.493 20.816 1.00 19.86 95 LYS B O 1
ATOM 1749 N N . GLY B 1 96 ? 18.694 -18.239 20.785 1.00 16.62 96 GLY B N 1
ATOM 1750 C CA . GLY B 1 96 ? 19.905 -18.036 21.560 1.00 17.74 96 GLY B CA 1
ATOM 1751 C C . GLY B 1 96 ? 19.677 -17.909 23.045 1.00 18.03 96 GLY B C 1
ATOM 1752 O O . GLY B 1 96 ? 20.617 -17.597 23.772 1.00 18.84 96 GLY B O 1
ATOM 1753 N N . TYR B 1 97 ? 18.440 -18.125 23.493 1.00 17.65 97 TYR B N 1
ATOM 1754 C CA . TYR B 1 97 ? 18.039 -18.035 24.894 1.00 18.42 97 TYR B CA 1
ATOM 1755 C C . TYR B 1 97 ? 18.820 -18.956 25.847 1.00 23.56 97 TYR B C 1
ATOM 1756 O O . TYR B 1 97 ? 18.996 -20.142 25.557 1.00 27.99 97 TYR B O 1
ATOM 1765 N N . GLY B 1 98 ? 19.270 -18.396 26.980 1.00 21.85 98 GLY B N 1
ATOM 1766 C CA . GLY B 1 98 ? 20.005 -19.138 28.014 1.00 24.09 98 GLY B CA 1
ATOM 1767 C C . GLY B 1 98 ? 21.431 -19.509 27.634 1.00 27.06 98 GLY B C 1
ATOM 1768 O O . GLY B 1 98 ? 22.130 -20.200 28.387 1.00 29.60 98 GLY B O 1
ATOM 1769 N N . LYS B 1 99 ? 21.871 -19.045 26.472 1.00 29.07 99 LYS B N 1
ATOM 1770 C CA . LYS B 1 99 ? 23.181 -19.400 25.950 1.00 34.62 99 LYS B CA 1
ATOM 1771 C C . LYS B 1 99 ? 24.034 -18.144 25.813 1.00 41.01 99 LYS B C 1
ATOM 1772 O O . LYS B 1 99 ? 23.757 -17.298 24.959 1.00 44.62 99 LYS B O 1
ATOM 1778 N N . ASN B 1 100 ? 25.044 -18.015 26.682 1.00 46.17 100 ASN B N 1
ATOM 1779 C CA . ASN B 1 100 ? 25.967 -16.873 26.656 1.00 49.24 100 ASN B CA 1
ATOM 1780 C C . ASN B 1 100 ? 26.618 -16.807 25.269 1.00 49.72 100 ASN B C 1
ATOM 1781 O O . ASN B 1 100 ? 27.337 -17.737 24.888 1.00 56.20 100 ASN B O 1
ATOM 1786 N N . PRO B 1 101 ? 26.349 -15.724 24.503 1.00 44.80 101 PRO B N 1
ATOM 1787 C CA . PRO B 1 101 ? 26.822 -15.712 23.119 1.00 44.28 101 PRO B CA 1
ATOM 1788 C C . PRO B 1 101 ? 28.332 -15.487 23.038 1.00 40.65 101 PRO B C 1
ATOM 1789 O O . PRO B 1 101 ? 28.871 -14.612 23.717 1.00 32.71 101 PRO B O 1
ATOM 1793 N N . LEU B 1 102 ? 29.001 -16.311 22.239 1.00 42.97 102 LEU B N 1
ATOM 1794 C CA . LEU B 1 102 ? 30.422 -16.143 21.986 1.00 40.22 102 LEU B CA 1
ATOM 1795 C C . LEU B 1 102 ? 30.569 -15.346 20.695 1.00 43.53 102 LEU B C 1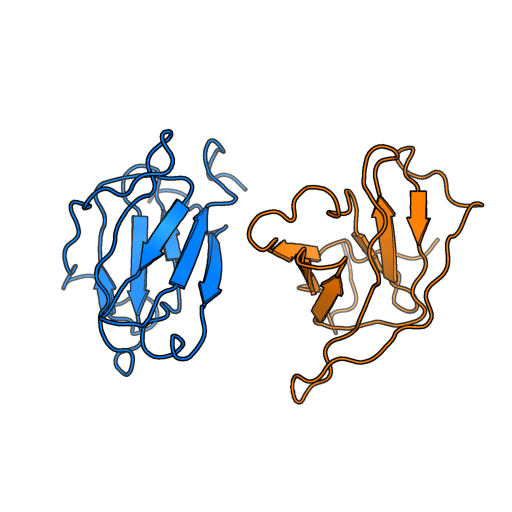
ATOM 1796 O O . LEU B 1 102 ? 31.244 -14.314 20.675 1.00 45.42 102 LEU B O 1
ATOM 1801 N N . THR B 1 103 ? 29.904 -15.828 19.641 1.00 49.04 103 THR B N 1
ATOM 1802 C CA . THR B 1 103 ? 29.752 -15.136 18.358 1.00 55.05 103 THR B CA 1
ATOM 1803 C C . THR B 1 103 ? 28.865 -13.886 18.544 1.00 58.70 103 THR B C 1
ATOM 1804 O O . THR B 1 103 ? 29.379 -12.796 18.817 1.00 50.97 103 THR B O 1
#

Secondary structure (DSSP, 8-state):
----B--EEEEE-TT-GGG--SEEEE-SS-EEEEE-TTS---EEEEE-TTS-EEE--EEE-TT--GGG-EEEEES---SEEEEEETTEEEEEEETTTTS-TT-/----B--EEEEE-TT-GGG--SEEEE-SS-EEEEE-TTS---EEEEEPTTS-EEE--EEE-TT--GGG-EEEEES---SEEEEEETTEEEEEEETTTTS----

Solvent-accessible surface area: 12630 Å² total; per-residue (Å²): 182,88,88,99,10,122,52,24,23,44,14,56,82,170,198,1,148,79,0,34,6,58,73,13,6,5,29,50,81,58,0,25,0,0,0,103,113,166,19,87,54,6,50,12,50,4,20,67,137,102,52,146,84,40,162,23,91,40,56,89,12,111,132,34,105,61,86,51,11,47,6,37,83,0,77,61,52,8,95,67,0,43,0,44,72,129,202,4,48,0,14,0,36,6,82,7,106,82,122,112,41,165,139,186,87,88,85,10,113,82,31,45,23,10,12,67,166,220,0,160,83,0,36,6,60,45,10,3,8,33,58,81,50,0,20,0,0,0,106,113,158,18,87,51,6,51,12,46,2,15,68,134,124,44,158,84,39,161,22,94,41,59,87,20,96,135,31,102,52,86,58,15,43,1,41,98,0,64,54,55,10,99,68,0,38,0,42,74,132,203,4,41,0,12,0,48,5,99,11,103,72,147,142,52,175,165

Radius of gyration: 18.75 Å; Cα contacts (8 Å, |Δi|>4): 536; chains: 2; bounding box: 42×54×38 Å